Protein AF-A0A5C9BQE4-F1 (afdb_monomer)

Secondary structure (DSSP, 8-state):
---GGG--HHHHHHHHHHHHHHHHHHHHHS---S--EEEEEETTEEEEEEETTS-EEEEEEETTEEEEEEEETTEEEEEE---TT-HHHHT--B-STT-SSHHHHHHHHHTTT-S-S-SS--TTHHHHHHHHHHHHHHHHHHHHHHHHHHHHHHHHTT-TTSHHHHHHHHHHHHHHHHHHHHTTS-TTT--HHHHHHHHHHHHHHHHHHHIIIII--STHHHHTHHHHHHHHHHHHHHHHHHHHHHHHSPPGGGSTT-

Mean predicted aligned error: 14.58 Å

Radius of gyration: 23.42 Å; Cα contacts (8 Å, |Δi|>4): 319; chains: 1; bounding box: 57×34×76 Å

Structure (mmCIF, N/CA/C/O backbone):
data_AF-A0A5C9BQE4-F1
#
_entry.id   AF-A0A5C9BQE4-F1
#
loop_
_atom_site.group_PDB
_atom_site.id
_atom_site.type_symbol
_atom_site.label_atom_id
_atom_site.label_alt_id
_atom_site.label_comp_id
_atom_site.label_asym_id
_atom_site.label_entity_id
_atom_site.label_seq_id
_atom_site.pdbx_PDB_ins_code
_atom_site.Cartn_x
_atom_site.Cartn_y
_atom_site.Cartn_z
_atom_site.occupancy
_atom_site.B_iso_or_equiv
_atom_site.auth_seq_id
_atom_site.auth_comp_id
_atom_site.auth_asym_id
_atom_site.auth_atom_id
_atom_site.pdbx_PDB_model_num
ATOM 1 N N . MET A 1 1 ? -2.916 -19.581 22.501 1.00 54.53 1 MET A N 1
ATOM 2 C CA . MET A 1 1 ? -3.509 -18.245 22.253 1.00 54.53 1 MET A CA 1
ATOM 3 C C . MET A 1 1 ? -4.252 -18.282 20.930 1.00 54.53 1 MET A C 1
ATOM 5 O O . MET A 1 1 ? -3.613 -18.415 19.893 1.00 54.53 1 MET A O 1
ATOM 9 N N . SER A 1 2 ? -5.583 -18.258 20.955 1.00 72.56 2 SER A N 1
ATOM 10 C CA . SER A 1 2 ? -6.401 -18.279 19.741 1.00 72.56 2 SER A CA 1
ATOM 11 C C . SER A 1 2 ? -6.475 -16.868 19.146 1.00 72.56 2 SER A C 1
ATOM 13 O O . SER A 1 2 ? -6.934 -15.936 19.793 1.00 72.56 2 SER A O 1
ATOM 15 N N . TRP A 1 3 ? -5.990 -16.700 17.913 1.00 74.25 3 TRP A N 1
ATOM 16 C CA . TRP A 1 3 ? -6.072 -15.435 17.162 1.00 74.25 3 TRP A CA 1
ATOM 17 C C . TRP A 1 3 ? -7.394 -15.298 16.389 1.00 74.25 3 TRP A C 1
ATOM 19 O O . TRP A 1 3 ? -7.806 -14.201 16.034 1.00 74.25 3 TRP A O 1
ATOM 29 N N . LEU A 1 4 ? -8.084 -16.421 16.181 1.00 74.06 4 LEU A N 1
ATOM 30 C CA . LEU A 1 4 ? -9.380 -16.531 15.506 1.00 74.06 4 LEU A CA 1
ATOM 31 C C . LEU A 1 4 ? -10.506 -15.646 16.087 1.00 74.06 4 LEU A C 1
ATOM 33 O O . LEU A 1 4 ? -11.252 -15.092 15.285 1.00 74.06 4 LEU A O 1
ATOM 37 N N . PRO A 1 5 ? -10.635 -15.434 17.415 1.00 80.06 5 PRO A N 1
ATOM 38 C CA . PRO A 1 5 ? -11.693 -14.588 17.979 1.00 80.06 5 PRO A CA 1
ATOM 39 C C . PRO A 1 5 ? -11.545 -13.099 17.635 1.00 80.06 5 PRO A C 1
ATOM 41 O O . PRO A 1 5 ? -12.499 -12.339 17.770 1.00 80.06 5 PRO A O 1
ATOM 44 N N . LEU A 1 6 ? -10.348 -12.665 17.221 1.00 80.38 6 LEU A N 1
ATOM 45 C CA . LEU A 1 6 ? -10.066 -11.268 16.877 1.00 80.38 6 LEU A CA 1
ATOM 46 C C . LEU A 1 6 ? -10.531 -10.903 15.459 1.00 80.38 6 LEU A C 1
ATOM 48 O O . LEU A 1 6 ? -10.610 -9.718 15.136 1.00 80.38 6 LEU A O 1
ATOM 52 N N . ILE A 1 7 ? -10.823 -11.903 14.622 1.00 86.25 7 ILE A N 1
ATOM 53 C CA . ILE A 1 7 ? -11.215 -11.724 13.222 1.00 86.25 7 ILE A CA 1
ATOM 54 C C . ILE A 1 7 ? -12.741 -11.642 13.142 1.00 86.25 7 ILE A C 1
ATOM 56 O O . ILE A 1 7 ? -13.447 -12.566 13.548 1.00 86.25 7 ILE A O 1
ATOM 60 N N . ARG A 1 8 ? -13.263 -10.541 12.594 1.00 89.31 8 ARG A N 1
ATOM 61 C CA . ARG A 1 8 ? -14.705 -10.348 12.386 1.00 89.31 8 ARG A CA 1
ATOM 62 C C . ARG A 1 8 ? -15.168 -10.938 11.043 1.00 89.31 8 ARG A C 1
ATOM 64 O O . ARG A 1 8 ? -14.351 -11.120 10.141 1.00 89.31 8 ARG A O 1
ATOM 71 N N . PRO A 1 9 ? -16.476 -11.189 10.845 1.00 89.31 9 PRO A N 1
ATOM 72 C CA . PRO A 1 9 ? -16.990 -11.735 9.583 1.00 89.31 9 PRO A CA 1
ATOM 73 C C . PRO A 1 9 ? -16.628 -10.901 8.341 1.00 89.31 9 PRO A C 1
ATOM 75 O O . PRO A 1 9 ? -16.314 -11.453 7.290 1.00 89.31 9 PRO A O 1
ATOM 78 N N . GLY A 1 10 ? -16.613 -9.571 8.458 1.00 88.19 10 GLY A N 1
ATOM 79 C CA . GLY A 1 10 ? -16.190 -8.676 7.378 1.00 88.19 10 GLY A CA 1
ATOM 80 C C . GLY A 1 10 ? -14.683 -8.708 7.115 1.00 88.19 10 GLY A C 1
ATOM 81 O O . GLY A 1 10 ? -14.274 -8.492 5.979 1.00 88.19 10 GLY A O 1
ATOM 82 N N . ASP A 1 11 ? -13.858 -9.057 8.109 1.00 90.88 11 ASP A N 1
ATOM 83 C CA . ASP A 1 11 ? -12.420 -9.268 7.901 1.00 90.88 11 ASP A CA 1
ATOM 84 C C . ASP A 1 11 ? -12.167 -10.488 7.013 1.00 90.88 11 ASP A C 1
ATOM 86 O O . ASP A 1 11 ? -11.328 -10.423 6.117 1.00 90.88 11 ASP A O 1
ATOM 90 N N . TRP A 1 12 ? -12.934 -11.568 7.196 1.00 91.69 12 TRP A N 1
ATOM 91 C CA . TRP A 1 12 ? -12.894 -12.725 6.297 1.00 91.69 12 TRP A CA 1
ATOM 92 C C . TRP A 1 12 ? -13.277 -12.359 4.868 1.00 91.69 12 TRP A C 1
ATOM 94 O O . TRP A 1 12 ? -12.581 -12.750 3.933 1.00 91.69 12 TRP A O 1
ATOM 10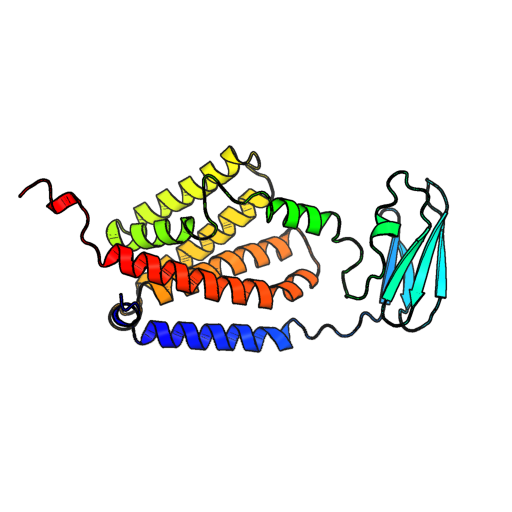4 N N . LEU A 1 13 ? -14.338 -11.566 4.700 1.00 93.06 13 LEU A N 1
ATOM 105 C CA . LEU A 1 13 ? -14.756 -11.091 3.385 1.00 93.06 13 LEU A CA 1
ATOM 106 C C . LEU A 1 13 ? -13.645 -10.279 2.703 1.00 93.06 13 LEU A C 1
ATOM 108 O O . LEU A 1 13 ? -13.313 -10.557 1.554 1.00 93.06 13 LEU A O 1
ATOM 112 N N . ILE A 1 14 ? -13.035 -9.318 3.406 1.00 93.75 14 ILE A N 1
ATOM 113 C CA . ILE A 1 14 ? -11.945 -8.503 2.853 1.00 93.75 14 ILE A CA 1
ATOM 114 C C . ILE A 1 14 ? -10.718 -9.359 2.532 1.00 93.75 14 ILE A C 1
ATOM 116 O O . ILE A 1 14 ? -10.171 -9.222 1.444 1.00 93.75 14 ILE A O 1
ATOM 120 N N . MET A 1 15 ? -10.313 -10.280 3.411 1.00 93.12 15 MET A N 1
ATOM 121 C CA . MET A 1 15 ? -9.186 -11.180 3.140 1.00 93.12 15 MET A CA 1
ATOM 122 C C . MET A 1 15 ? -9.417 -12.027 1.884 1.00 93.12 15 MET A C 1
ATOM 124 O O . MET A 1 15 ? -8.528 -12.112 1.039 1.00 93.12 15 MET A O 1
ATOM 128 N N . LEU A 1 16 ? -10.605 -12.621 1.737 1.00 94.06 16 LEU A N 1
ATOM 129 C CA . LEU A 1 16 ? -10.946 -13.456 0.584 1.00 94.06 16 LEU A CA 1
ATOM 130 C C . LEU A 1 16 ? -11.047 -12.637 -0.707 1.00 94.06 16 LEU A C 1
ATOM 132 O O . LEU A 1 16 ? -10.479 -13.038 -1.721 1.00 94.06 16 LEU A O 1
ATOM 136 N N . LEU A 1 17 ? -11.707 -11.476 -0.672 1.00 94.44 17 LEU A N 1
ATOM 137 C CA . LEU A 1 17 ? -11.799 -10.580 -1.829 1.00 94.44 17 LEU A CA 1
ATOM 138 C C . LEU A 1 17 ? -10.422 -10.059 -2.245 1.00 94.44 17 LEU A C 1
ATOM 140 O O . LEU A 1 17 ? -10.107 -10.045 -3.432 1.00 94.44 17 LEU A O 1
ATOM 144 N N . SER A 1 18 ? -9.576 -9.676 -1.287 1.00 92.69 18 SER A N 1
ATOM 145 C CA . SER A 1 18 ? -8.203 -9.258 -1.565 1.00 92.69 18 SER A CA 1
ATOM 146 C C . SER A 1 18 ? -7.356 -10.406 -2.111 1.00 92.69 18 SER A C 1
ATOM 148 O O . SER A 1 18 ? -6.605 -10.189 -3.055 1.00 92.69 18 SER A O 1
ATOM 150 N N . ALA A 1 19 ? -7.491 -11.627 -1.585 1.00 93.44 19 ALA A N 1
ATOM 151 C CA . ALA A 1 19 ? -6.797 -12.801 -2.118 1.00 93.44 19 ALA A CA 1
ATOM 152 C C . ALA A 1 19 ? -7.236 -13.118 -3.556 1.00 93.44 19 ALA A C 1
ATOM 154 O O . ALA A 1 19 ? -6.391 -13.353 -4.421 1.00 93.44 19 ALA A O 1
ATOM 155 N N . ALA A 1 20 ? -8.540 -13.051 -3.836 1.00 92.88 20 ALA A N 1
ATOM 156 C CA . ALA A 1 20 ? -9.079 -13.214 -5.181 1.00 92.88 20 ALA A CA 1
ATOM 157 C C . ALA A 1 20 ? -8.585 -12.110 -6.128 1.00 92.88 20 ALA A C 1
ATOM 159 O O . ALA A 1 20 ? -8.177 -12.410 -7.246 1.00 92.88 20 ALA A O 1
ATOM 160 N N . ALA A 1 21 ? -8.543 -10.852 -5.676 1.00 91.12 21 ALA A N 1
ATOM 161 C CA . ALA A 1 21 ? -8.014 -9.734 -6.455 1.00 91.12 21 ALA A CA 1
ATOM 162 C C . ALA A 1 21 ? -6.513 -9.893 -6.756 1.00 91.12 21 ALA A C 1
ATOM 164 O O . ALA A 1 21 ? -6.089 -9.656 -7.886 1.00 91.12 21 ALA A O 1
ATOM 165 N N . VAL A 1 22 ? -5.713 -10.350 -5.784 1.00 89.94 22 VAL A N 1
ATOM 166 C CA . VAL A 1 22 ? -4.297 -10.701 -5.995 1.00 89.94 22 VAL A CA 1
ATOM 167 C C . VAL A 1 22 ? -4.184 -11.812 -7.040 1.00 89.94 22 VAL A C 1
ATOM 169 O O . VAL A 1 22 ? -3.423 -11.666 -7.995 1.00 89.94 22 VAL A O 1
ATOM 172 N N . GLY A 1 23 ? -4.979 -12.878 -6.919 1.00 87.81 23 GLY A N 1
ATOM 173 C CA . GLY A 1 23 ? -5.017 -13.969 -7.894 1.00 87.81 23 GLY A CA 1
ATOM 174 C C . GLY A 1 23 ? -5.404 -13.501 -9.300 1.00 87.81 23 GLY A C 1
ATOM 175 O O . GLY A 1 23 ? -4.729 -13.845 -10.264 1.00 87.81 23 GLY A O 1
ATOM 176 N N . ALA A 1 24 ? -6.428 -12.654 -9.420 1.00 87.62 24 ALA A N 1
ATOM 177 C CA . ALA A 1 24 ? -6.880 -12.078 -10.687 1.00 87.62 24 ALA A CA 1
ATOM 178 C C . ALA A 1 24 ? -5.865 -11.097 -11.297 1.00 87.62 24 ALA A C 1
ATOM 180 O O . ALA A 1 24 ? -5.804 -10.948 -12.515 1.00 87.62 24 ALA A O 1
ATOM 181 N N . SER A 1 25 ? -5.028 -10.458 -10.474 1.00 84.50 25 SER A N 1
ATOM 182 C CA . SER A 1 25 ? -3.971 -9.562 -10.953 1.00 84.50 25 SER A CA 1
ATOM 183 C C . SER A 1 25 ? -2.849 -10.308 -11.689 1.00 84.50 25 SER A C 1
ATOM 185 O O . SER A 1 25 ? -2.222 -9.739 -12.580 1.00 84.50 25 SER A O 1
ATOM 187 N N . ILE A 1 26 ? -2.624 -11.590 -11.374 1.00 81.94 26 ILE A N 1
ATOM 188 C CA . ILE A 1 26 ? -1.579 -12.416 -11.995 1.00 81.94 26 ILE A CA 1
ATOM 189 C C . ILE A 1 26 ? -1.775 -12.537 -13.510 1.00 81.94 26 ILE A C 1
ATOM 191 O O . ILE A 1 26 ? -0.873 -12.127 -14.236 1.00 81.94 26 ILE A O 1
ATOM 195 N N . PRO A 1 27 ? -2.908 -13.040 -14.036 1.00 80.38 27 PRO A N 1
ATOM 196 C CA . PRO A 1 27 ? -3.087 -13.112 -15.477 1.00 80.38 27 PRO A CA 1
ATOM 197 C C . PRO A 1 27 ? -3.116 -11.719 -16.104 1.00 80.38 27 PRO A C 1
ATOM 199 O O . PRO A 1 27 ? -2.580 -11.559 -17.185 1.00 80.38 27 PRO A O 1
ATOM 202 N N . VAL A 1 28 ? -3.680 -10.701 -15.453 1.00 78.94 28 VAL A N 1
ATOM 203 C CA . VAL A 1 28 ? -3.792 -9.355 -16.046 1.00 78.94 28 VAL A CA 1
ATOM 204 C C . VAL A 1 28 ? -2.425 -8.697 -16.249 1.00 78.94 28 VAL A C 1
ATOM 206 O O . VAL A 1 28 ? -2.169 -8.127 -17.305 1.00 78.94 28 VAL A O 1
ATOM 209 N N . PHE A 1 29 ? -1.537 -8.778 -15.257 1.00 72.88 29 PHE A N 1
ATOM 210 C CA . PHE A 1 29 ? -0.261 -8.058 -15.282 1.00 72.88 29 PHE A CA 1
ATOM 211 C C . PHE A 1 29 ? 0.939 -8.924 -15.657 1.00 72.88 29 PHE A C 1
ATOM 213 O O . PHE A 1 29 ? 1.957 -8.397 -16.100 1.00 72.88 29 PHE A O 1
ATOM 220 N N . TRP A 1 30 ? 0.832 -10.246 -15.514 1.00 72.94 30 TRP A N 1
ATOM 221 C CA . TRP A 1 30 ? 1.899 -11.190 -15.849 1.00 72.94 30 TRP A CA 1
ATOM 222 C C . TRP A 1 30 ? 1.708 -11.859 -17.219 1.00 72.94 30 TRP A C 1
ATOM 224 O O . TRP A 1 30 ? 2.379 -12.836 -17.533 1.00 72.94 30 TRP A O 1
ATOM 234 N N . GLN A 1 31 ? 0.842 -11.297 -18.069 1.00 61.75 31 GLN A N 1
ATOM 235 C CA . GLN A 1 31 ? 0.624 -11.710 -19.464 1.00 61.75 31 GLN A CA 1
ATOM 236 C C . GLN A 1 31 ? 1.744 -11.284 -20.437 1.00 61.75 31 GLN A C 1
ATOM 238 O O . GLN A 1 31 ? 1.596 -11.407 -21.652 1.00 61.75 31 GLN A O 1
ATOM 243 N N . GLY A 1 32 ? 2.884 -10.804 -19.931 1.00 53.53 32 GLY A N 1
ATOM 244 C CA . GLY A 1 32 ? 4.062 -10.539 -20.752 1.00 53.53 32 GLY A CA 1
ATOM 245 C C . GLY A 1 32 ? 4.614 -11.845 -21.320 1.00 53.53 32 GLY A C 1
ATOM 246 O O . GLY A 1 32 ? 5.242 -12.613 -20.593 1.00 53.53 32 GLY A O 1
ATOM 247 N N . GLY A 1 33 ? 4.369 -12.095 -22.608 1.00 53.94 33 GLY A N 1
ATOM 248 C CA . GLY A 1 33 ? 4.990 -13.187 -23.353 1.00 53.94 33 GLY A CA 1
ATOM 249 C C . GLY A 1 33 ? 6.522 -13.155 -23.278 1.00 53.94 33 GLY A C 1
ATOM 250 O O . GLY A 1 33 ? 7.130 -12.196 -22.791 1.00 53.94 33 GLY A O 1
ATOM 251 N N . LEU A 1 34 ? 7.157 -14.229 -23.757 1.00 53.38 34 LEU A N 1
ATOM 252 C CA . LEU A 1 34 ? 8.613 -14.287 -23.920 1.00 53.38 34 LEU A CA 1
ATOM 253 C C . LEU A 1 34 ? 9.094 -13.031 -24.665 1.00 53.38 34 LEU A C 1
ATOM 255 O O . LEU A 1 34 ? 8.430 -12.561 -25.584 1.00 53.38 34 LEU A O 1
ATOM 259 N N . ALA A 1 35 ? 10.219 -12.453 -24.238 1.00 56.25 35 ALA A N 1
ATOM 260 C CA . ALA A 1 35 ? 10.747 -11.249 -24.867 1.00 56.25 35 ALA A CA 1
ATOM 261 C C . ALA A 1 35 ? 10.999 -11.515 -26.363 1.00 56.25 35 ALA A C 1
ATOM 263 O O . ALA A 1 35 ? 11.867 -12.314 -26.705 1.00 56.25 35 ALA A O 1
ATOM 264 N N . ASP A 1 36 ? 10.243 -10.847 -27.237 1.00 58.62 36 ASP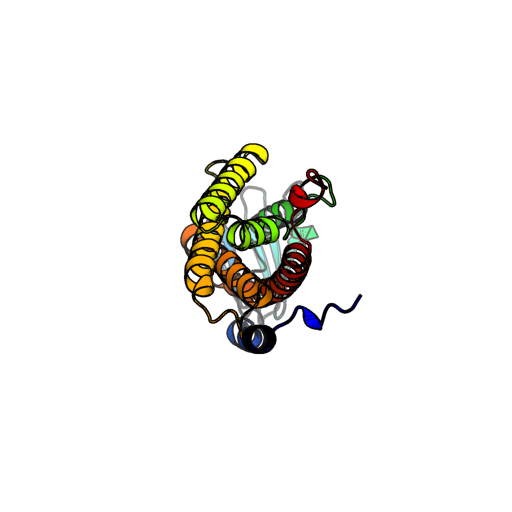 A N 1
ATOM 265 C CA . ASP A 1 36 ? 10.356 -11.014 -28.692 1.00 58.62 36 ASP A CA 1
ATOM 266 C C . ASP A 1 36 ? 11.396 -10.075 -29.314 1.00 58.62 36 ASP A C 1
ATOM 268 O O . ASP A 1 36 ? 11.907 -10.339 -30.400 1.00 58.62 36 ASP A O 1
ATOM 272 N N . ARG A 1 37 ? 11.724 -8.963 -28.643 1.00 60.75 37 ARG A N 1
ATOM 273 C CA . ARG A 1 37 ? 12.667 -7.955 -29.142 1.00 60.75 37 ARG A CA 1
ATOM 274 C C . ARG A 1 37 ? 13.543 -7.397 -28.026 1.00 60.75 37 ARG A C 1
ATOM 276 O O . ARG A 1 37 ? 13.078 -7.174 -26.909 1.00 60.75 37 ARG A O 1
ATOM 283 N N . ALA A 1 38 ? 14.804 -7.134 -28.344 1.00 64.88 38 ALA A N 1
ATOM 284 C CA . ALA A 1 38 ? 15.758 -6.425 -27.505 1.00 64.88 38 ALA A CA 1
ATOM 285 C C . ALA A 1 38 ? 16.168 -5.120 -28.188 1.00 64.88 38 ALA A C 1
ATOM 287 O O . ALA A 1 38 ? 16.443 -5.095 -29.382 1.00 64.88 38 ALA A O 1
ATOM 288 N N . ILE A 1 39 ? 16.232 -4.028 -27.430 1.00 68.56 39 ILE A N 1
ATOM 289 C CA . ILE A 1 39 ? 16.675 -2.729 -27.943 1.00 68.56 39 ILE A CA 1
ATOM 290 C C . ILE A 1 39 ? 18.040 -2.428 -27.337 1.00 68.56 39 ILE A C 1
ATOM 292 O O . ILE A 1 39 ? 18.170 -2.292 -26.120 1.00 68.56 39 ILE A O 1
ATOM 296 N N . ILE A 1 40 ? 19.051 -2.297 -28.186 1.00 65.25 40 ILE A N 1
ATOM 297 C CA . ILE A 1 40 ? 20.388 -1.850 -27.806 1.00 65.25 40 ILE A CA 1
ATOM 298 C C . ILE A 1 40 ? 20.388 -0.323 -27.897 1.00 65.25 40 ILE A C 1
ATOM 300 O O . ILE A 1 40 ? 20.172 0.241 -28.971 1.00 65.25 40 ILE A O 1
ATOM 304 N N . ARG A 1 41 ? 20.603 0.358 -26.766 1.00 64.00 41 ARG A N 1
ATOM 305 C CA . ARG A 1 41 ? 20.696 1.823 -26.695 1.00 64.00 41 ARG A CA 1
ATOM 306 C C . ARG A 1 41 ? 22.107 2.256 -26.322 1.00 64.00 41 ARG A C 1
ATOM 308 O O . ARG A 1 41 ? 22.698 1.694 -25.406 1.00 64.00 41 ARG A O 1
ATOM 315 N N . GLN A 1 42 ? 22.594 3.297 -26.982 1.00 57.19 42 GLN A N 1
ATOM 316 C CA . GLN A 1 42 ? 23.873 3.941 -26.710 1.00 57.19 42 GLN A CA 1
ATOM 317 C C . GLN A 1 42 ? 23.631 5.443 -26.563 1.00 57.19 42 GLN A C 1
ATOM 319 O O . GLN A 1 42 ? 22.997 6.049 -27.423 1.00 57.19 42 GLN A O 1
ATOM 324 N N . GLU A 1 43 ? 24.063 6.030 -25.442 1.00 55.12 43 GLU A N 1
ATOM 325 C CA . GLU A 1 43 ? 23.895 7.469 -25.153 1.00 55.12 43 GLU A CA 1
ATOM 326 C C . GLU A 1 43 ? 22.443 7.969 -25.322 1.00 55.12 43 GLU A C 1
ATOM 328 O O . GLU A 1 43 ? 22.176 9.068 -25.801 1.00 55.12 43 GLU A O 1
ATOM 333 N N . GLY A 1 44 ? 21.468 7.125 -24.968 1.00 54.94 44 GLY A N 1
ATOM 334 C CA . GLY A 1 44 ? 20.041 7.438 -25.100 1.00 54.94 44 GLY A CA 1
ATOM 335 C C . GLY A 1 44 ? 19.466 7.292 -26.515 1.00 54.94 44 GLY A C 1
ATOM 336 O O . GLY A 1 44 ? 18.244 7.330 -26.662 1.00 54.94 44 GLY A O 1
ATOM 337 N N . LYS A 1 45 ? 20.293 7.046 -27.540 1.00 53.41 45 LYS A N 1
ATOM 338 C CA . LYS A 1 45 ? 19.855 6.735 -28.910 1.00 53.41 45 LYS A CA 1
ATOM 339 C C . LYS A 1 45 ? 19.730 5.226 -29.112 1.00 53.41 45 LYS A C 1
ATOM 341 O O . LYS A 1 45 ? 20.509 4.443 -28.574 1.00 53.41 45 LYS A O 1
ATOM 346 N N . VAL A 1 46 ? 18.726 4.805 -29.878 1.00 64.88 46 VAL A N 1
ATOM 347 C CA . VAL A 1 46 ? 18.553 3.397 -30.260 1.00 64.88 46 VAL A CA 1
ATOM 348 C C . VAL A 1 46 ? 19.604 3.058 -31.314 1.00 64.88 46 VAL A C 1
ATOM 350 O O . VAL A 1 46 ? 19.554 3.588 -32.418 1.00 64.88 46 VAL A O 1
ATOM 353 N N . PHE A 1 47 ? 20.565 2.212 -30.948 1.00 64.94 47 PHE A N 1
ATOM 354 C CA . PHE A 1 47 ? 21.636 1.752 -31.833 1.00 64.94 47 PHE A CA 1
ATOM 355 C C . PHE A 1 47 ? 21.151 0.603 -32.723 1.00 64.94 47 PHE A C 1
ATOM 357 O O . PHE A 1 47 ? 21.392 0.602 -33.925 1.00 64.94 47 PHE A O 1
ATOM 364 N N . ALA A 1 48 ? 20.427 -0.360 -32.143 1.00 64.06 48 ALA A N 1
ATOM 365 C CA . ALA A 1 48 ? 19.834 -1.464 -32.889 1.00 64.06 48 ALA A CA 1
ATOM 366 C C . ALA A 1 48 ? 18.593 -2.018 -32.181 1.00 64.06 48 ALA A C 1
ATOM 368 O O . ALA A 1 48 ? 18.578 -2.182 -30.960 1.00 64.06 48 ALA A O 1
ATOM 369 N N . GLU A 1 49 ? 17.569 -2.354 -32.961 1.00 69.06 49 GLU A N 1
ATOM 370 C CA . GLU A 1 49 ? 16.459 -3.197 -32.525 1.00 69.06 49 GLU A CA 1
ATOM 371 C C . GLU A 1 49 ? 16.730 -4.622 -33.014 1.00 69.06 49 GLU A C 1
ATOM 373 O O . GLU A 1 49 ? 16.933 -4.864 -34.204 1.00 69.06 49 GLU A O 1
ATOM 378 N N . VAL A 1 50 ? 16.804 -5.560 -32.078 1.00 69.88 50 VAL A N 1
ATOM 379 C CA . VAL A 1 50 ? 17.189 -6.945 -32.320 1.00 69.88 50 VAL A CA 1
ATOM 380 C C . VAL A 1 50 ? 15.991 -7.844 -32.071 1.00 69.88 50 VAL A C 1
ATOM 382 O O . VAL A 1 50 ? 15.455 -7.882 -30.966 1.00 69.88 50 VAL A O 1
ATOM 385 N N . ASP A 1 51 ? 15.593 -8.596 -33.091 1.00 71.00 51 ASP A N 1
ATOM 386 C CA . ASP A 1 51 ? 14.608 -9.663 -32.939 1.00 71.00 51 ASP A CA 1
ATOM 387 C C . ASP A 1 51 ? 15.238 -10.825 -32.151 1.00 71.00 51 ASP A C 1
ATOM 389 O O . ASP A 1 51 ? 16.263 -11.386 -32.553 1.00 71.00 51 ASP A O 1
ATOM 393 N N . LEU A 1 52 ? 14.639 -11.167 -31.008 1.00 66.25 52 LEU A N 1
ATOM 394 C CA . LEU A 1 52 ? 15.117 -12.223 -30.115 1.00 66.25 52 LEU A CA 1
ATOM 395 C C . LEU A 1 52 ? 14.750 -13.626 -30.619 1.00 66.25 52 LEU A C 1
ATOM 397 O O . LEU A 1 52 ? 15.022 -14.591 -29.915 1.00 66.25 52 LEU A O 1
ATOM 401 N N . LYS A 1 53 ? 14.146 -13.780 -31.805 1.00 66.00 53 LYS A N 1
ATOM 402 C CA . LYS A 1 53 ? 13.782 -15.088 -32.384 1.00 66.00 53 LYS A CA 1
ATOM 403 C C . LYS A 1 53 ? 14.942 -15.797 -33.081 1.00 66.00 53 LYS A C 1
ATOM 405 O O . LYS A 1 53 ? 14.911 -17.019 -33.218 1.00 66.00 53 LYS A O 1
ATOM 410 N N . ALA A 1 54 ? 15.965 -15.060 -33.510 1.00 66.00 54 ALA A N 1
ATOM 411 C CA . ALA A 1 54 ? 17.110 -15.609 -34.230 1.00 66.00 54 ALA A CA 1
ATOM 412 C C . ALA A 1 54 ? 18.381 -15.573 -33.374 1.00 66.00 54 ALA A C 1
ATOM 414 O O . ALA A 1 54 ? 18.673 -14.585 -32.702 1.00 66.00 54 ALA A O 1
ATOM 415 N N . ARG A 1 55 ? 19.185 -16.641 -33.435 1.00 75.25 55 ARG A N 1
ATOM 416 C CA . ARG A 1 55 ? 20.522 -16.639 -32.831 1.00 75.25 55 ARG A CA 1
ATOM 417 C C . ARG A 1 55 ? 21.437 -15.730 -33.655 1.00 75.25 55 ARG A C 1
ATOM 419 O O . ARG A 1 55 ? 21.722 -16.042 -34.809 1.00 75.25 55 ARG A O 1
ATOM 426 N N . LYS A 1 56 ? 21.919 -14.635 -33.068 1.00 80.62 56 LYS A N 1
ATOM 427 C CA . LYS A 1 56 ? 22.819 -13.683 -33.736 1.00 80.62 56 LYS A CA 1
ATOM 428 C C . LYS A 1 56 ? 23.737 -12.997 -32.728 1.00 80.62 56 LYS A C 1
ATOM 430 O O . LYS A 1 56 ? 23.368 -12.808 -31.573 1.00 80.62 56 LYS A O 1
ATOM 435 N N . GLN A 1 57 ? 24.942 -12.642 -33.159 1.00 79.88 57 GLN A N 1
ATOM 436 C CA . GLN A 1 57 ? 25.867 -11.827 -32.374 1.00 79.88 57 GLN A CA 1
ATOM 437 C C . GLN A 1 57 ? 25.930 -10.418 -32.963 1.00 79.88 57 GLN A C 1
ATOM 439 O O . GLN A 1 57 ? 25.864 -10.252 -34.182 1.00 79.88 57 GLN A O 1
ATOM 444 N N . PHE A 1 58 ? 26.021 -9.422 -32.091 1.00 77.19 58 PHE A N 1
ATOM 445 C CA . PHE A 1 58 ? 26.102 -8.012 -32.445 1.00 77.19 58 PHE A CA 1
ATOM 446 C C . PHE A 1 58 ? 27.331 -7.399 -31.794 1.00 77.19 58 PHE A C 1
ATOM 448 O O . PHE A 1 58 ? 27.544 -7.554 -30.592 1.00 77.19 58 PHE A O 1
ATOM 455 N N . GLU A 1 59 ? 28.108 -6.685 -32.595 1.00 78.50 59 GLU A N 1
ATOM 456 C CA . GLU A 1 59 ? 29.216 -5.865 -32.130 1.00 78.50 59 GLU A CA 1
ATOM 457 C C . GLU A 1 59 ? 28.742 -4.420 -32.031 1.00 78.50 59 GLU A C 1
ATOM 459 O O . GLU A 1 59 ? 28.248 -3.844 -33.001 1.00 78.50 59 GLU A O 1
ATOM 464 N N . VAL A 1 60 ? 28.848 -3.850 -30.835 1.00 74.56 60 VAL A N 1
ATOM 465 C CA . VAL A 1 60 ? 28.458 -2.469 -30.556 1.00 74.56 60 VAL A CA 1
ATOM 466 C C . VAL A 1 60 ? 29.724 -1.697 -30.228 1.00 74.56 60 VAL A C 1
ATOM 468 O O . VAL A 1 60 ? 30.367 -1.947 -29.208 1.00 74.56 60 VAL A O 1
ATOM 471 N N . THR A 1 61 ? 30.112 -0.776 -31.105 1.00 72.94 61 THR A N 1
ATOM 472 C CA . THR A 1 61 ? 31.306 0.049 -30.905 1.00 72.94 61 THR A CA 1
ATOM 473 C C . THR A 1 61 ? 30.997 1.192 -29.941 1.00 72.94 61 THR A C 1
ATOM 475 O O . THR A 1 61 ? 30.150 2.042 -30.217 1.00 72.94 61 THR A O 1
ATOM 478 N N . GLY A 1 62 ? 31.684 1.216 -28.800 1.00 68.38 62 GLY A N 1
ATOM 479 C CA . GLY A 1 62 ? 31.567 2.247 -27.774 1.00 68.38 62 GLY A CA 1
ATOM 480 C C . GLY A 1 62 ? 32.834 3.085 -27.591 1.00 68.38 62 GLY A C 1
ATOM 481 O O . GLY A 1 62 ? 33.899 2.722 -28.089 1.00 68.38 62 GLY A O 1
ATOM 482 N N . PRO A 1 63 ? 32.750 4.188 -26.824 1.00 60.53 63 PRO A N 1
ATOM 483 C CA . PRO A 1 63 ? 33.887 5.075 -26.551 1.00 60.53 63 PRO A CA 1
ATOM 484 C C . PRO A 1 63 ? 35.034 4.391 -25.787 1.00 60.53 63 PRO A C 1
ATOM 486 O O . PRO A 1 63 ? 36.159 4.876 -25.805 1.00 60.53 63 PRO A O 1
ATOM 489 N N . LEU A 1 64 ? 34.760 3.261 -25.126 1.00 62.19 64 LEU A N 1
ATOM 490 C CA . LEU A 1 64 ? 35.750 2.445 -24.413 1.00 62.19 64 LEU A CA 1
ATOM 491 C C . LEU A 1 64 ? 36.258 1.245 -25.236 1.00 62.19 64 LEU A C 1
ATOM 493 O O . LEU A 1 64 ? 37.147 0.538 -24.775 1.00 62.19 64 LEU A O 1
ATOM 497 N N . GLY A 1 65 ? 35.699 0.992 -26.425 1.00 74.88 65 GLY A N 1
ATOM 498 C CA . GLY A 1 65 ? 35.981 -0.182 -27.258 1.00 74.88 65 GLY A CA 1
ATOM 499 C C . GLY A 1 65 ? 34.710 -0.923 -27.690 1.00 74.88 65 GLY A C 1
ATOM 500 O O . GLY A 1 65 ? 33.596 -0.438 -27.494 1.00 74.88 65 GLY A O 1
ATOM 501 N N . THR A 1 66 ? 34.869 -2.105 -28.287 1.00 75.25 66 THR A N 1
ATOM 502 C CA . THR A 1 66 ? 33.753 -2.892 -28.840 1.00 75.25 66 THR A CA 1
ATOM 503 C C . THR A 1 66 ? 33.178 -3.868 -27.812 1.00 75.25 66 THR A C 1
ATOM 505 O O . THR A 1 66 ? 33.909 -4.675 -27.239 1.00 75.25 66 THR A O 1
ATOM 508 N N . THR A 1 67 ? 31.859 -3.827 -27.621 1.00 77.00 67 THR A N 1
ATOM 509 C CA . THR A 1 67 ? 31.096 -4.763 -26.783 1.00 77.00 67 THR A CA 1
ATOM 510 C C . THR A 1 67 ? 30.405 -5.805 -27.665 1.00 77.00 67 THR A C 1
ATOM 512 O O . THR A 1 67 ? 29.694 -5.452 -28.606 1.00 77.00 67 THR A O 1
ATOM 515 N N . LEU A 1 68 ? 30.577 -7.091 -27.352 1.00 79.25 68 LEU A N 1
ATOM 516 C CA . LEU A 1 68 ? 29.936 -8.209 -28.055 1.00 79.25 68 LEU A CA 1
ATOM 517 C C . LEU A 1 68 ? 28.695 -8.677 -27.300 1.00 79.25 68 LEU A C 1
ATOM 519 O O . LEU A 1 68 ? 28.772 -9.112 -26.150 1.00 79.25 68 LEU A O 1
ATOM 523 N N . ILE A 1 69 ? 27.549 -8.653 -27.971 1.00 79.75 69 ILE A N 1
ATOM 524 C CA . ILE A 1 69 ? 26.261 -9.091 -27.435 1.00 79.75 69 ILE A CA 1
ATOM 525 C C . ILE A 1 69 ? 25.811 -10.328 -28.208 1.00 79.75 69 ILE A C 1
ATOM 527 O O . ILE A 1 69 ? 25.644 -10.283 -29.425 1.00 79.75 69 ILE A O 1
ATOM 531 N N . ALA A 1 70 ? 25.590 -11.439 -27.508 1.00 81.50 70 ALA A N 1
ATOM 532 C CA . ALA A 1 70 ? 25.010 -12.645 -28.084 1.00 81.50 70 ALA A CA 1
ATOM 533 C C . ALA A 1 70 ? 23.515 -12.708 -27.782 1.00 81.50 70 ALA A C 1
ATOM 535 O O . ALA A 1 70 ? 23.095 -12.634 -26.625 1.00 81.50 70 ALA A O 1
ATOM 536 N N . VAL A 1 71 ? 22.730 -12.898 -28.833 1.00 80.50 71 VAL A N 1
ATOM 537 C CA . VAL A 1 71 ? 21.292 -13.118 -28.777 1.00 80.50 71 VAL A CA 1
ATOM 538 C C . VAL A 1 71 ? 20.988 -14.553 -29.176 1.00 80.50 71 VAL A C 1
ATOM 540 O O . VAL A 1 71 ? 21.527 -15.080 -30.149 1.00 80.50 71 VAL A O 1
ATOM 543 N N . GLU A 1 72 ? 20.122 -15.185 -28.398 1.00 79.50 72 GLU A N 1
ATOM 544 C CA . GLU A 1 72 ? 19.534 -16.495 -28.646 1.00 79.50 72 GLU A CA 1
ATOM 545 C C . GLU A 1 72 ? 18.009 -16.404 -28.493 1.00 79.50 72 GLU A C 1
ATOM 547 O O . GLU A 1 72 ? 17.530 -15.453 -27.875 1.00 79.50 72 GLU A O 1
ATOM 552 N N . PRO A 1 73 ? 17.244 -17.385 -29.009 1.00 71.81 73 PRO A N 1
ATOM 553 C CA . PRO A 1 73 ? 15.793 -17.436 -28.851 1.00 71.81 73 PRO A CA 1
ATOM 554 C C . PRO A 1 73 ? 15.328 -17.109 -27.421 1.00 71.81 73 PRO A C 1
ATOM 556 O O . PRO A 1 73 ? 15.559 -17.885 -26.492 1.00 71.81 73 PRO A O 1
ATOM 559 N N . GLY A 1 74 ? 14.712 -15.936 -27.245 1.00 68.38 74 GLY A N 1
ATOM 560 C CA . GLY A 1 74 ? 14.165 -15.458 -25.968 1.00 68.38 74 GLY A CA 1
ATOM 561 C C . GLY A 1 74 ? 15.183 -14.989 -24.918 1.00 68.38 74 GLY A C 1
ATOM 562 O O . GLY A 1 74 ? 14.797 -14.773 -23.766 1.00 68.38 74 GLY A O 1
ATOM 563 N N . ARG A 1 75 ? 16.473 -14.833 -25.260 1.00 73.25 75 ARG A N 1
ATOM 564 C CA . ARG A 1 75 ? 17.501 -14.366 -24.313 1.00 73.25 75 ARG A CA 1
ATOM 565 C C . ARG A 1 75 ? 18.659 -13.605 -24.959 1.00 73.25 75 ARG A C 1
ATOM 567 O O . ARG A 1 75 ? 19.090 -13.913 -26.063 1.00 73.25 75 ARG A O 1
ATOM 574 N N . ALA A 1 76 ? 19.235 -12.658 -24.226 1.00 77.06 76 ALA A N 1
ATOM 575 C CA . ALA A 1 76 ? 20.429 -11.920 -24.645 1.00 77.06 76 ALA A CA 1
ATOM 576 C C . ALA A 1 76 ? 21.486 -11.900 -23.535 1.00 77.06 76 ALA A C 1
ATOM 578 O O . ALA A 1 76 ? 21.141 -11.916 -22.356 1.00 77.06 76 ALA A O 1
ATOM 579 N N . ARG A 1 77 ? 22.772 -11.860 -23.885 1.00 80.88 77 ARG A N 1
ATOM 580 C CA . ARG A 1 77 ? 23.872 -11.658 -22.927 1.00 80.88 77 ARG A CA 1
ATOM 581 C C . ARG A 1 77 ? 25.005 -10.848 -23.536 1.00 80.88 77 ARG A C 1
ATOM 583 O O . ARG A 1 77 ? 25.212 -10.894 -24.747 1.00 80.88 77 ARG A O 1
ATOM 590 N N . VAL A 1 78 ? 25.797 -10.202 -22.689 1.00 81.19 78 VAL A N 1
ATOM 591 C CA . VAL A 1 78 ? 27.072 -9.602 -23.096 1.00 81.19 78 VAL A CA 1
ATOM 592 C C . VAL A 1 78 ? 28.171 -10.659 -22.974 1.00 81.19 78 VAL A C 1
ATOM 594 O O . VAL A 1 78 ? 28.369 -11.228 -21.904 1.00 81.19 78 VAL A O 1
ATOM 597 N N . VAL A 1 79 ? 28.836 -10.973 -24.086 1.00 82.81 79 VAL A N 1
ATOM 598 C CA . VAL A 1 79 ? 29.913 -11.975 -24.164 1.00 82.81 79 VAL A CA 1
ATOM 599 C C . VAL A 1 79 ? 31.245 -11.361 -23.756 1.00 82.81 79 VAL A C 1
ATOM 601 O O . VAL A 1 79 ? 31.985 -11.967 -22.986 1.00 82.81 79 VAL A O 1
ATOM 604 N N . SER A 1 80 ? 31.533 -10.157 -24.241 1.00 80.31 80 SER A N 1
ATOM 605 C CA . SER A 1 80 ? 32.710 -9.386 -23.852 1.00 80.31 80 SER A CA 1
ATOM 606 C C . SER A 1 80 ? 32.400 -7.894 -23.878 1.00 80.31 80 SER A C 1
ATOM 608 O O . SER A 1 80 ? 31.564 -7.429 -24.652 1.00 80.31 80 SER A O 1
ATOM 610 N N . ASP A 1 81 ? 33.058 -7.154 -22.993 1.00 77.44 81 ASP A N 1
ATOM 611 C CA . ASP A 1 81 ? 32.909 -5.711 -22.838 1.00 77.44 81 ASP A CA 1
ATOM 612 C C . ASP A 1 81 ? 34.264 -5.117 -22.414 1.00 77.44 81 ASP A C 1
ATOM 614 O O . ASP A 1 81 ? 34.981 -5.777 -21.664 1.00 77.44 81 ASP A O 1
ATOM 618 N N . PRO A 1 82 ? 34.660 -3.914 -22.856 1.00 74.38 82 PRO A N 1
ATOM 619 C CA . PRO A 1 82 ? 35.948 -3.319 -22.491 1.00 74.38 82 PRO A CA 1
ATOM 620 C C . PRO A 1 82 ? 35.958 -2.639 -21.106 1.00 74.38 82 PRO A C 1
ATOM 622 O O . PRO A 1 82 ? 36.984 -2.094 -20.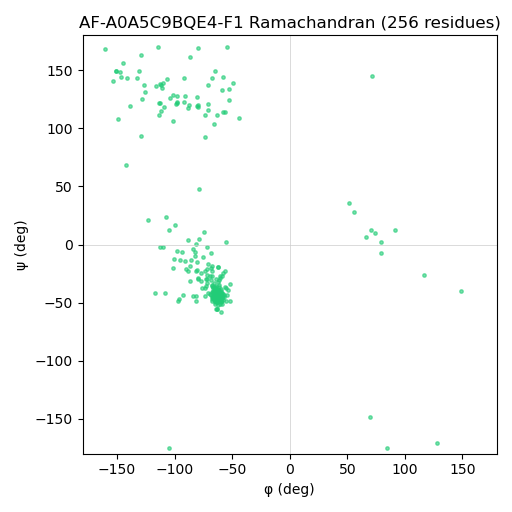699 1.00 74.38 82 PRO A O 1
ATOM 625 N N . SER A 1 83 ? 34.848 -2.635 -20.351 1.00 70.19 83 SER A N 1
ATOM 626 C CA . SER A 1 83 ? 34.792 -1.941 -19.057 1.00 70.19 83 SER A CA 1
ATOM 627 C C . SER A 1 83 ? 35.689 -2.579 -17.977 1.00 70.19 83 SER A C 1
ATOM 629 O O . SER A 1 83 ? 35.735 -3.805 -17.844 1.00 70.19 83 SER A O 1
ATOM 631 N N . PRO A 1 84 ? 36.330 -1.783 -17.094 1.00 66.25 84 PRO A N 1
ATOM 632 C CA . PRO A 1 84 ? 37.231 -2.311 -16.059 1.00 66.25 84 PRO A CA 1
ATOM 633 C C . PRO A 1 84 ? 36.562 -3.275 -15.069 1.00 66.25 84 PRO A C 1
ATOM 635 O O . PRO A 1 84 ? 37.219 -4.123 -14.473 1.00 66.25 84 PRO A O 1
ATOM 638 N N . ARG A 1 85 ? 35.247 -3.127 -14.850 1.00 69.50 85 ARG A N 1
ATOM 639 C CA . ARG A 1 85 ? 34.506 -3.860 -13.811 1.00 69.50 85 ARG A CA 1
ATOM 640 C C . ARG A 1 85 ? 33.708 -5.061 -14.333 1.00 69.50 85 ARG A C 1
ATOM 642 O O . ARG A 1 85 ? 33.281 -5.883 -13.520 1.00 69.50 85 ARG A O 1
ATOM 649 N N . GLN A 1 86 ? 33.539 -5.194 -15.654 1.00 72.88 86 GLN A N 1
ATOM 650 C CA . GLN A 1 86 ? 32.923 -6.359 -16.312 1.00 72.88 86 GLN A CA 1
ATOM 651 C C . GLN A 1 86 ? 31.506 -6.711 -15.809 1.00 72.88 86 GLN A C 1
ATOM 653 O O . GLN A 1 86 ? 31.098 -7.873 -15.847 1.00 72.88 86 GLN A O 1
ATOM 658 N N . TYR A 1 87 ? 30.734 -5.738 -15.308 1.00 65.12 87 TYR A N 1
ATOM 659 C CA . TYR A 1 87 ? 29.419 -6.011 -14.710 1.00 65.12 87 TYR A CA 1
ATOM 660 C C . TYR A 1 87 ? 28.449 -6.668 -15.701 1.00 65.12 87 TYR A C 1
ATOM 662 O O . TYR A 1 87 ? 27.776 -7.631 -15.345 1.00 65.12 87 TYR A O 1
ATOM 670 N N . CYS A 1 88 ? 28.424 -6.199 -16.951 1.00 68.38 88 CYS A N 1
ATOM 671 C CA . CYS A 1 88 ? 27.527 -6.708 -17.990 1.0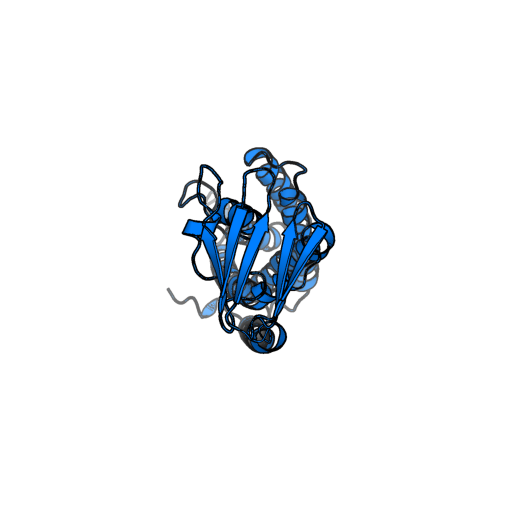0 68.38 88 CYS A CA 1
ATOM 672 C C . CYS A 1 88 ? 27.854 -8.152 -18.403 1.00 68.38 88 CYS A C 1
ATOM 674 O O . CYS A 1 88 ? 26.948 -8.938 -18.658 1.00 68.38 88 CYS A O 1
ATOM 676 N N . VAL A 1 89 ? 29.139 -8.522 -18.420 1.00 75.06 89 VAL A N 1
ATOM 677 C CA . VAL A 1 89 ? 29.582 -9.896 -18.719 1.00 75.06 89 VAL A CA 1
ATOM 678 C C . VAL A 1 89 ? 29.219 -10.837 -17.567 1.00 75.06 89 VAL A C 1
ATOM 680 O O . VAL A 1 89 ? 28.710 -11.936 -17.785 1.00 75.06 89 VAL A O 1
ATOM 683 N N . LYS A 1 90 ? 29.399 -10.383 -16.319 1.00 72.00 90 LYS A N 1
ATOM 684 C CA . LYS A 1 90 ? 29.063 -11.157 -15.111 1.00 72.00 90 LYS A CA 1
ATOM 685 C C . LYS A 1 90 ? 27.557 -11.376 -14.909 1.00 72.00 90 LYS A C 1
ATOM 687 O O . LYS A 1 90 ? 27.187 -12.292 -14.182 1.00 72.00 90 LYS A O 1
ATOM 692 N N . GLN A 1 91 ? 26.694 -10.571 -15.534 1.00 67.62 91 GLN A N 1
ATOM 693 C CA . GLN A 1 91 ? 25.232 -10.687 -15.419 1.00 67.62 91 GLN A CA 1
ATOM 694 C C . GLN A 1 91 ? 24.634 -11.908 -16.138 1.00 67.62 91 GLN A C 1
ATOM 696 O O . GLN A 1 91 ? 23.542 -12.344 -15.778 1.00 67.62 91 GLN A O 1
ATOM 701 N N . GLY A 1 92 ? 25.335 -12.497 -17.111 1.00 78.06 92 GLY A N 1
ATOM 702 C CA . GLY A 1 92 ? 24.873 -13.709 -17.793 1.00 78.06 92 GLY A CA 1
ATOM 703 C C . GLY A 1 92 ? 23.660 -13.492 -18.712 1.00 78.06 92 GLY A C 1
ATOM 704 O O . GLY A 1 92 ? 23.526 -12.452 -19.352 1.00 78.06 92 GLY A O 1
ATOM 705 N N . TRP A 1 93 ? 22.811 -14.519 -18.849 1.00 75.62 93 TRP A N 1
ATOM 706 C CA . TRP A 1 93 ? 21.669 -14.518 -19.775 1.00 75.62 93 TRP A CA 1
ATOM 707 C C . TRP A 1 93 ? 20.456 -13.766 -19.224 1.00 75.62 93 TRP A C 1
ATOM 709 O O . TRP A 1 93 ? 19.923 -14.092 -18.166 1.00 75.62 93 TRP A O 1
ATOM 719 N N . LEU A 1 94 ? 19.950 -12.826 -20.013 1.00 68.56 94 LEU A N 1
ATOM 720 C CA . LEU A 1 94 ? 18.785 -12.005 -19.714 1.00 68.56 94 LEU A CA 1
ATOM 721 C C . LEU A 1 94 ? 17.594 -12.566 -20.484 1.00 68.56 94 LEU A C 1
ATOM 723 O O . LEU A 1 94 ? 17.535 -12.455 -21.705 1.00 68.56 94 LEU A O 1
ATOM 727 N N . MET A 1 95 ? 16.681 -13.220 -19.761 1.00 59.38 95 MET A N 1
ATOM 728 C CA . MET A 1 95 ? 15.561 -13.991 -20.334 1.00 59.38 95 MET A CA 1
ATOM 729 C C . MET A 1 95 ? 14.184 -13.349 -20.101 1.00 59.38 95 MET A C 1
ATOM 731 O O . MET A 1 95 ? 13.165 -13.898 -20.509 1.00 59.38 95 MET A O 1
ATOM 735 N N . ARG A 1 96 ? 14.121 -12.217 -19.385 1.00 56.72 96 ARG A N 1
ATOM 736 C CA . ARG A 1 96 ? 12.861 -11.547 -19.025 1.00 56.72 96 ARG A CA 1
ATOM 737 C C . ARG A 1 96 ? 12.725 -10.208 -19.761 1.00 56.72 96 ARG A C 1
ATOM 739 O O . ARG A 1 96 ? 13.708 -9.461 -19.800 1.00 56.72 96 ARG A O 1
ATOM 746 N N . PRO A 1 97 ? 11.533 -9.868 -20.291 1.00 51.50 97 PRO A N 1
ATOM 747 C CA . PRO A 1 97 ? 11.244 -8.526 -20.794 1.00 51.50 97 PRO A CA 1
ATOM 748 C C . PRO A 1 97 ? 11.567 -7.473 -19.724 1.00 51.50 97 PRO A C 1
ATOM 750 O O . PRO A 1 97 ? 11.237 -7.656 -18.554 1.00 51.50 97 PRO A O 1
ATOM 753 N N . GLY A 1 98 ? 12.261 -6.398 -20.106 1.00 53.69 98 GLY A N 1
ATOM 754 C CA . GLY A 1 98 ? 12.747 -5.380 -19.162 1.00 53.69 98 GLY A CA 1
ATOM 755 C C . GLY A 1 98 ? 14.025 -5.752 -18.395 1.00 53.69 98 GLY A C 1
ATOM 756 O O . GLY A 1 98 ? 14.505 -4.952 -17.603 1.00 53.69 98 GLY A O 1
ATOM 757 N N . GLY A 1 99 ? 14.623 -6.924 -18.647 1.00 50.00 99 GLY A N 1
ATOM 758 C CA . GLY A 1 99 ? 15.846 -7.391 -17.979 1.00 50.00 99 GLY A CA 1
ATOM 759 C C . GLY A 1 99 ? 17.141 -6.667 -18.369 1.00 50.00 99 GLY A C 1
ATOM 760 O O . GLY A 1 99 ? 18.190 -6.954 -17.802 1.00 50.00 99 GLY A O 1
ATOM 761 N N . LEU A 1 100 ? 17.095 -5.718 -19.303 1.00 45.81 100 LEU A N 1
ATOM 762 C CA . LEU A 1 100 ? 18.241 -4.906 -19.701 1.00 45.81 100 LEU A CA 1
ATOM 763 C C . LEU A 1 100 ? 18.004 -3.463 -19.248 1.00 45.81 100 LEU A C 1
ATOM 765 O O . LEU A 1 100 ? 17.091 -2.808 -19.734 1.00 45.81 100 LEU A O 1
ATOM 769 N N . ALA A 1 101 ? 18.849 -2.993 -18.325 1.00 42.09 101 ALA A N 1
ATOM 770 C CA . ALA A 1 101 ? 18.890 -1.648 -17.727 1.00 42.09 101 ALA A CA 1
ATOM 771 C C . ALA A 1 101 ? 18.098 -1.387 -16.426 1.00 42.09 101 ALA A C 1
ATOM 773 O O . ALA A 1 101 ? 18.038 -0.246 -15.976 1.00 42.09 101 ALA A O 1
ATOM 774 N N . THR A 1 102 ? 17.604 -2.410 -15.722 1.00 41.50 102 THR A N 1
ATOM 775 C CA . THR A 1 102 ? 17.170 -2.263 -14.309 1.00 41.50 102 THR A CA 1
ATOM 776 C C . THR A 1 102 ? 18.141 -2.872 -13.301 1.00 41.50 102 THR A C 1
ATOM 778 O O . THR A 1 102 ? 17.815 -2.964 -12.130 1.00 41.50 102 THR A O 1
ATOM 781 N N . ALA A 1 103 ? 19.360 -3.246 -13.688 1.00 37.72 103 ALA A N 1
ATOM 782 C CA . ALA A 1 103 ? 20.363 -3.665 -12.704 1.00 37.72 103 ALA A CA 1
ATOM 783 C C . ALA A 1 103 ? 21.096 -2.485 -12.037 1.00 37.72 103 ALA A C 1
ATOM 785 O O . ALA A 1 103 ? 21.789 -2.697 -11.056 1.00 37.72 103 ALA A O 1
ATOM 786 N N . ALA A 1 104 ? 20.927 -1.250 -12.525 1.00 36.66 104 ALA A N 1
ATOM 787 C CA . ALA A 1 104 ? 21.349 -0.047 -11.800 1.00 36.66 104 ALA A CA 1
ATOM 788 C C . ALA A 1 104 ? 20.173 0.565 -11.022 1.00 36.66 104 ALA A C 1
ATOM 790 O O . ALA A 1 104 ? 20.287 0.796 -9.831 1.00 36.66 104 ALA A O 1
ATOM 791 N N . VAL A 1 105 ? 18.996 0.719 -11.640 1.00 36.88 105 VAL A N 1
ATOM 792 C CA . VAL A 1 105 ? 17.815 1.297 -10.962 1.00 36.88 105 VAL A CA 1
ATOM 793 C C . VAL A 1 105 ? 17.144 0.303 -10.009 1.00 36.88 105 VAL A C 1
ATOM 795 O O . VAL A 1 105 ? 16.716 0.671 -8.923 1.00 36.88 105 VAL A O 1
ATOM 798 N N . GLY A 1 106 ? 17.086 -0.974 -10.381 1.00 37.03 106 GLY A N 1
ATOM 799 C CA . GLY A 1 106 ? 16.549 -2.040 -9.541 1.00 37.03 106 GLY A CA 1
ATOM 800 C C . GLY A 1 106 ? 17.525 -2.461 -8.457 1.00 37.03 106 GLY A C 1
ATOM 801 O O . GLY A 1 106 ? 17.069 -2.760 -7.369 1.00 37.03 106 GLY A O 1
ATOM 802 N N . LEU A 1 107 ? 18.842 -2.395 -8.681 1.00 35.22 107 LEU A N 1
ATOM 803 C CA . LEU A 1 107 ? 19.801 -2.550 -7.586 1.00 35.22 107 LEU A CA 1
ATOM 804 C C . LEU A 1 107 ? 19.809 -1.319 -6.679 1.00 35.22 107 LEU A C 1
ATOM 806 O O . LEU A 1 107 ? 19.946 -1.503 -5.494 1.00 35.22 107 LEU A O 1
ATOM 810 N N . SER A 1 108 ? 19.524 -0.098 -7.147 1.00 37.62 108 SER A N 1
ATOM 811 C CA . SER A 1 108 ? 19.291 1.043 -6.240 1.00 37.62 108 SER A CA 1
ATOM 812 C C . SER A 1 108 ? 17.953 0.977 -5.488 1.00 37.62 108 SER A C 1
ATOM 814 O O . SER A 1 108 ? 17.872 1.461 -4.365 1.00 37.62 108 SER A O 1
ATOM 816 N N . LEU A 1 109 ? 16.904 0.363 -6.054 1.00 36.47 109 LEU A N 1
ATOM 817 C CA . LEU A 1 109 ? 15.654 0.095 -5.327 1.00 36.47 109 LEU A CA 1
ATOM 818 C C . LEU A 1 109 ? 15.747 -1.140 -4.418 1.00 36.47 109 LEU A C 1
ATOM 820 O O . LEU A 1 109 ? 15.068 -1.184 -3.398 1.00 36.47 109 LEU A O 1
ATOM 824 N N . VAL A 1 110 ? 16.584 -2.123 -4.755 1.00 33.69 110 VAL A N 1
ATOM 825 C CA . VAL A 1 110 ? 16.828 -3.333 -3.954 1.00 33.69 110 VAL A CA 1
ATOM 826 C C . VAL A 1 110 ? 17.920 -3.100 -2.904 1.00 33.69 110 VAL A C 1
ATOM 828 O O . VAL A 1 110 ? 17.763 -3.597 -1.802 1.00 33.69 110 VAL A O 1
ATOM 831 N N . ASP A 1 111 ? 18.914 -2.243 -3.144 1.00 30.95 111 ASP A N 1
ATOM 832 C CA . ASP A 1 111 ? 19.844 -1.700 -2.131 1.00 30.95 111 ASP A CA 1
ATOM 833 C C . ASP A 1 111 ? 19.176 -0.619 -1.266 1.00 30.95 111 ASP A C 1
ATOM 835 O O . ASP A 1 111 ? 19.716 -0.241 -0.234 1.00 30.95 111 ASP A O 1
ATOM 839 N N . ALA A 1 112 ? 17.984 -0.135 -1.634 1.00 39.06 112 ALA A N 1
ATOM 840 C CA . ALA A 1 112 ? 17.091 0.581 -0.719 1.00 39.06 112 ALA A CA 1
ATOM 841 C C . ALA A 1 112 ? 16.110 -0.364 0.004 1.00 39.06 112 ALA A C 1
ATOM 843 O O . ALA A 1 112 ? 15.582 -0.010 1.057 1.00 39.06 112 ALA A O 1
ATOM 844 N N . ALA A 1 113 ? 15.866 -1.565 -0.534 1.00 34.94 113 ALA A N 1
ATOM 845 C CA . ALA A 1 113 ? 14.988 -2.570 0.068 1.00 34.94 113 ALA A CA 1
ATOM 846 C C . ALA A 1 113 ? 15.734 -3.619 0.919 1.00 34.94 113 ALA A C 1
ATOM 848 O O . ALA A 1 113 ? 15.086 -4.347 1.671 1.00 34.94 113 ALA A O 1
ATOM 849 N N . ILE A 1 114 ? 17.066 -3.708 0.817 1.00 42.09 114 ILE A N 1
ATOM 850 C CA . ILE A 1 114 ? 17.924 -4.667 1.530 1.00 42.09 114 ILE A CA 1
ATOM 851 C C . ILE A 1 114 ? 19.250 -3.997 1.961 1.00 42.09 114 ILE A C 1
ATOM 853 O O . ILE A 1 114 ? 20.327 -4.308 1.461 1.00 42.09 114 ILE A O 1
ATOM 857 N N . PRO A 1 115 ? 19.174 -3.051 2.907 1.00 34.81 115 PRO A N 1
ATOM 858 C CA . PRO A 1 115 ? 20.054 -3.045 4.077 1.00 34.81 115 PRO A CA 1
ATOM 859 C C . PRO A 1 115 ? 19.212 -2.652 5.306 1.00 34.81 115 PRO A C 1
ATOM 861 O O . PRO A 1 115 ? 18.633 -1.576 5.357 1.00 34.81 115 PRO A O 1
ATOM 864 N N . SER A 1 116 ? 19.035 -3.430 6.362 1.00 33.66 116 SER A N 1
ATOM 865 C CA . SER A 1 116 ? 19.711 -4.604 6.888 1.00 33.66 116 SER A CA 1
ATOM 866 C C . SER A 1 116 ? 18.739 -5.311 7.860 1.00 33.66 116 SER A C 1
ATOM 868 O O . SER A 1 116 ? 17.712 -4.746 8.264 1.00 33.66 116 SER A O 1
ATOM 870 N N . PRO A 1 117 ? 19.051 -6.545 8.281 1.00 35.16 117 PRO A N 1
ATOM 871 C CA . PRO A 1 117 ? 18.364 -7.219 9.371 1.00 35.16 117 PRO A CA 1
ATOM 872 C C . PRO A 1 117 ? 18.785 -6.603 10.729 1.00 35.16 117 PRO A C 1
ATOM 874 O O . PRO A 1 117 ? 19.744 -7.065 11.334 1.00 35.16 117 PRO A O 1
ATOM 877 N N . LEU A 1 118 ? 18.010 -5.600 11.201 1.00 38.22 118 LEU A N 1
ATOM 878 C CA . LEU A 1 118 ? 18.000 -4.933 12.539 1.00 38.22 118 LEU A CA 1
ATOM 879 C C . LEU A 1 118 ? 19.207 -4.002 12.855 1.00 38.22 118 LEU A C 1
ATOM 881 O O . LEU A 1 118 ? 20.311 -4.326 12.433 1.00 38.22 118 LEU A O 1
ATOM 885 N N . PRO A 1 119 ? 19.061 -2.867 13.600 1.00 31.91 119 PRO A N 1
ATOM 886 C CA . PRO A 1 119 ? 18.024 -2.520 14.589 1.00 31.91 119 PRO A CA 1
ATOM 887 C C . PRO A 1 119 ? 17.295 -1.172 14.336 1.00 31.91 119 PRO A C 1
ATOM 889 O O . PRO A 1 119 ? 17.922 -0.153 14.069 1.00 31.91 119 PRO A O 1
ATOM 892 N N . GLY A 1 120 ? 15.962 -1.129 14.502 1.00 43.97 120 GLY A N 1
ATOM 893 C CA . GLY A 1 120 ? 15.252 0.146 14.726 1.00 43.97 120 GLY A CA 1
ATOM 894 C C . GLY A 1 120 ? 13.822 0.279 14.196 1.00 43.97 120 GLY A C 1
ATOM 895 O O . GLY A 1 120 ? 12.986 0.827 14.903 1.00 43.97 120 GLY A O 1
ATOM 896 N N . VAL A 1 121 ? 13.486 -0.230 13.004 1.00 35.31 121 VAL A N 1
ATOM 897 C CA . VAL A 1 121 ? 12.109 -0.156 12.464 1.00 35.31 121 VAL A CA 1
ATOM 898 C C . VAL A 1 121 ? 11.831 -1.376 11.586 1.00 35.31 121 VAL A C 1
ATOM 900 O O . VAL A 1 121 ? 12.362 -1.503 10.490 1.00 35.31 121 VAL A O 1
ATOM 903 N N . LYS A 1 122 ? 10.992 -2.301 12.068 1.00 42.03 122 LYS A N 1
ATOM 904 C CA . LYS A 1 122 ? 10.542 -3.453 11.272 1.00 42.03 122 LYS A CA 1
ATOM 905 C C . LYS A 1 122 ? 9.574 -2.987 10.170 1.00 42.03 122 LYS A C 1
ATOM 907 O O . LYS A 1 122 ? 8.665 -2.203 10.480 1.00 42.03 122 LYS A O 1
ATOM 912 N N . PRO A 1 123 ? 9.692 -3.509 8.932 1.00 48.22 123 PRO A N 1
ATOM 913 C CA . PRO A 1 123 ? 8.693 -3.290 7.891 1.00 48.22 123 PRO A CA 1
ATOM 914 C C . PRO A 1 123 ? 7.327 -3.765 8.409 1.00 48.22 123 PRO A C 1
ATOM 916 O O . PRO A 1 123 ? 7.146 -4.932 8.741 1.00 48.22 123 PRO A O 1
ATOM 919 N N . GLY A 1 124 ? 6.394 -2.822 8.578 1.00 53.91 124 GLY A N 1
ATOM 920 C CA . GLY A 1 124 ? 5.033 -3.069 9.076 1.00 53.91 124 GLY A CA 1
ATOM 921 C C . GLY A 1 124 ? 4.667 -2.409 10.415 1.00 53.91 124 GLY A C 1
ATOM 922 O O . GLY A 1 124 ? 3.502 -2.060 10.600 1.00 53.91 124 GLY A O 1
ATOM 923 N N . LEU A 1 125 ? 5.626 -2.120 11.311 1.00 59.91 125 LEU A N 1
ATOM 924 C CA . LEU A 1 125 ? 5.316 -1.518 12.630 1.00 59.91 125 LEU A CA 1
ATOM 925 C C . LEU A 1 125 ? 4.660 -0.143 12.516 1.00 59.91 125 LEU A C 1
ATOM 927 O O . LEU A 1 125 ? 3.728 0.180 13.247 1.00 59.91 125 LEU A O 1
ATOM 931 N N . ALA A 1 126 ? 5.128 0.649 11.558 1.00 61.84 126 ALA A N 1
ATOM 932 C CA . ALA A 1 126 ? 4.615 1.976 11.270 1.00 61.84 126 ALA A CA 1
ATOM 933 C C . ALA A 1 126 ? 3.094 1.999 11.040 1.00 61.84 126 ALA A C 1
ATOM 935 O O . ALA A 1 126 ? 2.423 2.928 11.485 1.00 61.84 126 ALA A O 1
ATOM 936 N N . ASN A 1 127 ? 2.548 0.988 10.358 1.00 75.75 127 ASN A N 1
ATOM 937 C CA . ASN A 1 127 ? 1.116 0.915 10.067 1.00 75.75 127 ASN A CA 1
ATOM 938 C C . ASN A 1 127 ? 0.311 0.412 11.269 1.00 75.75 127 ASN A C 1
ATOM 940 O O . ASN A 1 127 ? -0.815 0.863 11.463 1.00 75.75 127 ASN A O 1
ATOM 944 N N . ILE A 1 128 ? 0.903 -0.432 12.121 1.00 82.88 128 ILE A N 1
ATOM 945 C CA . ILE A 1 128 ? 0.304 -0.842 13.401 1.00 82.88 128 ILE A CA 1
ATOM 946 C C . ILE A 1 128 ? 0.124 0.379 14.306 1.00 82.88 128 ILE A C 1
ATOM 948 O O . ILE A 1 128 ? -0.969 0.589 14.827 1.00 82.88 128 ILE A O 1
ATOM 952 N N . VAL A 1 129 ? 1.161 1.215 14.449 1.00 83.75 129 VAL A N 1
ATOM 953 C CA . VAL A 1 129 ? 1.101 2.434 15.272 1.00 83.75 129 VAL A CA 1
ATOM 954 C C . VAL A 1 129 ? 0.010 3.375 14.766 1.00 83.75 129 VAL A C 1
ATOM 956 O O . VAL A 1 129 ? -0.839 3.779 15.553 1.00 83.75 129 VAL A O 1
ATOM 959 N N . THR A 1 130 ? -0.033 3.673 13.462 1.00 85.94 130 THR A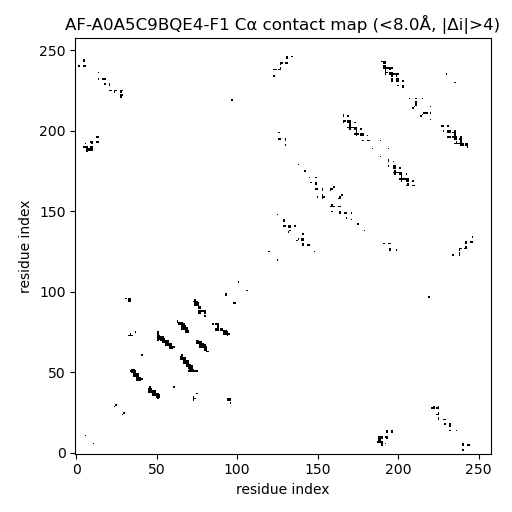 N 1
ATOM 960 C CA . THR A 1 130 ? -1.088 4.526 12.888 1.00 85.94 130 THR A CA 1
ATOM 961 C C . THR A 1 130 ? -2.486 3.959 13.153 1.00 85.94 130 THR A C 1
ATOM 963 O O . THR A 1 130 ? -3.381 4.711 13.536 1.00 85.94 130 THR A O 1
ATOM 966 N N . LEU A 1 131 ? -2.682 2.643 13.007 1.00 86.75 131 LEU A N 1
ATOM 967 C CA . LEU A 1 131 ? -3.974 1.993 13.237 1.00 86.75 131 LEU A CA 1
ATOM 968 C C . LEU A 1 131 ? -4.402 2.047 14.712 1.00 86.75 131 LEU A C 1
ATOM 970 O O . LEU A 1 131 ? -5.548 2.377 15.018 1.00 86.75 131 LEU A O 1
ATOM 974 N N . VAL A 1 132 ? -3.481 1.740 15.629 1.00 87.56 132 VAL A N 1
ATOM 975 C CA . VAL A 1 132 ? -3.730 1.773 17.077 1.00 87.56 132 VAL A CA 1
ATOM 976 C C . VAL A 1 132 ? -4.001 3.202 17.536 1.00 87.56 132 VAL A C 1
ATOM 978 O O . VAL A 1 132 ? -4.950 3.432 18.286 1.00 87.56 132 VAL A O 1
ATOM 981 N N . VAL A 1 133 ? -3.224 4.175 17.051 1.00 88.44 133 VAL A N 1
ATOM 982 C CA . VAL A 1 133 ? -3.424 5.592 17.369 1.00 88.44 133 VAL A CA 1
ATOM 983 C C . VAL A 1 133 ? -4.768 6.082 16.844 1.00 88.44 133 VAL A C 1
ATOM 985 O O . VAL A 1 133 ? -5.502 6.731 17.583 1.00 88.44 133 VAL A O 1
ATOM 988 N N . LEU A 1 134 ? -5.138 5.713 15.615 1.00 90.12 134 LEU A N 1
ATOM 989 C CA . LEU A 1 134 ? -6.448 6.034 15.051 1.00 90.12 134 LEU A CA 1
ATOM 990 C C . LEU A 1 134 ? -7.592 5.473 15.904 1.00 90.12 134 LEU A C 1
ATOM 992 O O . LEU A 1 134 ? -8.597 6.154 16.107 1.00 90.12 134 LEU A O 1
ATOM 996 N N . ALA A 1 135 ? -7.444 4.243 16.397 1.00 87.62 135 ALA A N 1
ATOM 997 C CA . ALA A 1 135 ? -8.461 3.577 17.199 1.00 87.62 135 ALA A CA 1
ATOM 998 C C . ALA A 1 135 ? -8.580 4.142 18.627 1.00 87.62 135 ALA A C 1
ATOM 1000 O O . ALA A 1 135 ? -9.699 4.238 19.126 1.00 87.62 135 ALA A O 1
ATOM 1001 N N . ARG A 1 136 ? -7.462 4.516 19.272 1.00 87.94 136 ARG A N 1
ATOM 1002 C CA . ARG A 1 136 ? -7.430 4.992 20.672 1.00 87.94 136 ARG A CA 1
ATOM 1003 C C . ARG A 1 136 ? -7.530 6.513 20.819 1.00 87.94 136 ARG A C 1
ATOM 1005 O O . ARG A 1 136 ? -8.261 6.992 21.673 1.00 87.94 136 ARG A O 1
ATOM 1012 N N . TYR A 1 137 ? -6.808 7.264 19.989 1.00 87.06 137 TYR A N 1
ATOM 1013 C CA . TYR A 1 137 ? -6.645 8.722 20.101 1.00 87.06 137 TYR A CA 1
ATOM 1014 C C . TYR A 1 137 ? -7.313 9.500 18.957 1.00 87.06 137 TYR A C 1
ATOM 1016 O O . TYR A 1 137 ? -7.275 10.730 18.937 1.00 87.06 137 TYR A O 1
ATOM 1024 N N . GLY A 1 138 ? -7.918 8.802 17.993 1.00 89.19 138 GLY A N 1
ATOM 1025 C CA . GLY A 1 138 ? -8.688 9.406 16.912 1.00 89.19 138 GLY A CA 1
ATOM 1026 C C . GLY A 1 138 ? -7.864 9.882 15.711 1.00 89.19 138 GLY A C 1
ATOM 1027 O O . GLY A 1 138 ? -6.659 9.667 15.590 1.00 89.19 138 GLY A O 1
ATOM 1028 N N . TRP A 1 139 ? -8.567 10.518 14.773 1.00 91.31 139 TRP A N 1
ATOM 1029 C CA . TRP A 1 139 ? -8.051 10.849 13.441 1.00 91.31 139 TRP A CA 1
ATOM 1030 C C . TRP A 1 139 ? -6.944 11.901 13.442 1.00 91.31 139 TRP A C 1
ATOM 1032 O O . TRP A 1 139 ? -5.912 11.680 12.816 1.00 91.31 139 TRP A O 1
ATOM 1042 N N . GLY A 1 140 ? -7.128 13.012 14.165 1.00 89.81 140 GLY A N 1
ATOM 1043 C CA . GLY A 1 140 ? -6.138 14.094 14.201 1.00 89.81 140 GLY A CA 1
ATOM 1044 C C . GLY A 1 140 ? -4.768 13.598 14.667 1.00 89.81 140 GLY A C 1
ATOM 1045 O O . GLY A 1 140 ? -3.759 13.845 14.013 1.00 89.81 140 GLY A O 1
ATOM 1046 N N . THR A 1 141 ? -4.745 12.800 15.735 1.00 88.56 141 THR A N 1
ATOM 1047 C CA . THR A 1 141 ? -3.522 12.195 16.275 1.00 88.56 141 THR A CA 1
ATOM 1048 C C . THR A 1 141 ? -2.883 11.216 15.288 1.00 88.56 141 THR A C 1
ATOM 1050 O O . THR A 1 141 ? -1.666 11.216 15.119 1.00 88.56 141 THR A O 1
ATOM 1053 N N . ALA A 1 142 ? -3.685 10.412 14.582 1.00 88.31 142 ALA A N 1
ATOM 1054 C CA . ALA A 1 142 ? -3.176 9.474 13.580 1.00 88.31 142 ALA A CA 1
ATOM 1055 C C . ALA A 1 142 ? -2.522 10.183 12.383 1.00 88.31 142 ALA A C 1
ATOM 1057 O O . ALA A 1 142 ? -1.478 9.730 11.901 1.00 88.31 142 ALA A O 1
ATOM 1058 N N . VAL A 1 143 ? -3.103 11.302 11.932 1.00 92.06 143 VAL A N 1
ATOM 1059 C CA . VAL A 1 143 ? -2.525 12.157 10.884 1.00 92.06 143 VAL A CA 1
ATOM 1060 C C . VAL A 1 143 ? -1.195 12.738 11.356 1.00 92.06 143 VAL A C 1
ATOM 1062 O O . VAL A 1 143 ? -0.193 12.589 10.657 1.00 92.06 143 VAL A O 1
ATOM 1065 N N . TRP A 1 144 ? -1.153 13.312 12.562 1.00 90.00 144 TRP A N 1
ATOM 1066 C CA . TRP A 1 144 ? 0.069 13.886 13.130 1.00 90.00 144 TRP A CA 1
ATOM 1067 C C . TRP A 1 144 ? 1.202 12.869 13.258 1.00 90.00 144 TRP A C 1
ATOM 1069 O O . TRP A 1 144 ? 2.293 13.106 12.744 1.00 90.00 144 TRP A O 1
ATOM 1079 N N . VAL A 1 145 ? 0.945 11.711 13.873 1.00 87.12 145 VAL A N 1
ATOM 1080 C CA . VAL A 1 145 ? 1.954 10.649 14.043 1.00 87.12 145 VAL A CA 1
ATOM 1081 C C . VAL A 1 145 ? 2.473 10.154 12.691 1.00 87.12 145 VAL A C 1
ATOM 1083 O O . VAL A 1 145 ? 3.668 9.910 12.527 1.00 87.12 145 VAL A O 1
ATOM 1086 N N . SER A 1 146 ? 1.594 10.047 11.695 1.00 85.56 146 SER A N 1
ATOM 1087 C CA . SER A 1 146 ? 1.971 9.597 10.353 1.00 85.56 146 SER A CA 1
ATOM 1088 C C . SER A 1 146 ? 2.774 10.648 9.579 1.00 85.56 146 SER A C 1
ATOM 1090 O O . SER A 1 146 ? 3.703 10.282 8.862 1.00 85.56 146 SER A O 1
ATOM 1092 N N . ALA A 1 147 ? 2.469 11.939 9.742 1.00 85.31 147 ALA A N 1
ATOM 1093 C CA . ALA A 1 147 ? 3.259 13.028 9.166 1.00 85.31 147 ALA A CA 1
ATOM 1094 C C . ALA A 1 147 ? 4.662 13.078 9.787 1.00 85.31 147 ALA A C 1
ATOM 1096 O O . ALA A 1 147 ? 5.663 13.102 9.069 1.00 85.31 147 ALA A O 1
ATOM 1097 N N . LEU A 1 148 ? 4.733 12.996 11.118 1.00 83.19 148 LEU A N 1
ATOM 1098 C CA . LEU A 1 148 ? 5.987 12.973 11.871 1.00 83.19 148 LEU A CA 1
ATOM 1099 C C . LEU A 1 148 ? 6.849 11.777 11.451 1.00 83.19 148 LEU A C 1
ATOM 1101 O O . LEU A 1 148 ? 8.042 11.932 11.219 1.00 83.19 148 LEU A O 1
ATOM 1105 N N . ARG A 1 149 ? 6.231 10.610 11.231 1.00 82.50 149 ARG A N 1
ATOM 1106 C CA . ARG A 1 149 ? 6.886 9.415 10.681 1.00 82.50 149 ARG A CA 1
ATOM 1107 C C . ARG A 1 149 ? 7.522 9.657 9.310 1.00 82.50 149 ARG A C 1
ATOM 1109 O O . ARG A 1 149 ? 8.655 9.235 9.101 1.00 82.50 149 ARG A O 1
ATOM 1116 N N . VAL A 1 150 ? 6.807 10.279 8.370 1.00 82.88 150 VAL A N 1
ATOM 1117 C CA . VAL A 1 150 ? 7.332 10.526 7.012 1.00 82.88 150 VAL A CA 1
ATOM 1118 C C . VAL A 1 150 ? 8.496 11.515 7.062 1.00 82.88 150 VAL A C 1
ATOM 1120 O O . VAL A 1 150 ? 9.547 11.252 6.478 1.00 82.88 150 VAL A O 1
ATOM 1123 N N . LEU A 1 151 ? 8.332 12.612 7.808 1.00 79.00 151 LEU A N 1
ATOM 1124 C CA . LEU A 1 151 ? 9.364 13.635 7.974 1.00 79.00 151 LEU A CA 1
ATOM 1125 C C . LEU A 1 151 ? 10.606 13.062 8.663 1.00 79.00 151 LEU A C 1
ATOM 1127 O O . LEU A 1 151 ? 11.690 13.094 8.083 1.00 79.00 151 LEU A O 1
ATOM 1131 N N . ALA A 1 152 ? 10.442 12.459 9.843 1.00 75.44 152 ALA A N 1
ATOM 1132 C CA . ALA A 1 152 ? 11.540 11.868 10.601 1.00 75.44 152 ALA A CA 1
ATOM 1133 C C . ALA A 1 152 ? 12.233 10.747 9.818 1.00 75.44 152 ALA A C 1
ATOM 1135 O O . ALA A 1 152 ? 13.456 10.730 9.746 1.00 75.44 152 ALA A O 1
ATOM 1136 N N . GLY A 1 153 ? 11.474 9.853 9.172 1.00 70.38 153 GLY A N 1
ATOM 1137 C CA . GLY A 1 153 ? 12.043 8.770 8.369 1.00 70.38 153 GLY A CA 1
ATOM 1138 C C . GLY A 1 153 ? 12.918 9.288 7.228 1.00 70.38 153 GLY A C 1
ATOM 1139 O O . GLY A 1 153 ? 14.025 8.798 7.035 1.00 70.38 153 GLY A O 1
ATOM 1140 N N . SER A 1 154 ? 12.459 10.318 6.515 1.00 71.94 154 SER A N 1
ATOM 1141 C CA . SER A 1 154 ? 13.234 10.904 5.415 1.00 71.94 154 SER A CA 1
ATOM 1142 C C . SER A 1 154 ? 14.453 11.709 5.862 1.00 71.94 154 SER A C 1
ATOM 1144 O O . SER A 1 154 ? 15.471 11.692 5.172 1.00 71.94 154 SER A O 1
ATOM 1146 N N . LEU A 1 155 ? 14.377 12.373 7.019 1.00 71.81 155 LEU A N 1
ATOM 1147 C CA . LEU A 1 155 ? 15.492 13.135 7.574 1.00 71.81 155 LEU A CA 1
ATOM 1148 C C . LEU A 1 155 ? 16.580 12.210 8.135 1.00 71.81 155 LEU A C 1
ATOM 1150 O O . LEU A 1 155 ? 17.755 12.408 7.847 1.00 71.81 155 LEU A O 1
ATOM 1154 N N . LEU A 1 156 ? 16.187 11.168 8.878 1.00 70.50 156 LEU A N 1
ATOM 1155 C CA . LEU A 1 156 ? 17.112 10.197 9.475 1.00 70.50 156 LEU A CA 1
ATOM 1156 C C . LEU A 1 156 ? 17.862 9.375 8.426 1.00 70.50 156 LEU A C 1
ATOM 1158 O O . LEU A 1 156 ? 19.034 9.065 8.606 1.00 70.50 156 LEU A O 1
ATOM 1162 N N . LEU A 1 157 ? 17.189 9.024 7.331 1.00 64.81 157 LEU A N 1
ATOM 1163 C CA . LEU A 1 157 ? 17.778 8.252 6.238 1.00 64.81 157 LEU A CA 1
ATOM 1164 C C . LEU A 1 157 ? 18.463 9.144 5.186 1.00 64.81 157 LEU A C 1
ATOM 1166 O O . LEU A 1 157 ? 18.933 8.642 4.169 1.00 64.81 157 LEU A O 1
ATOM 1170 N N . GLY A 1 158 ? 18.517 10.462 5.414 1.00 66.69 158 GLY A N 1
ATOM 1171 C CA . GLY A 1 158 ? 19.259 11.409 4.579 1.00 66.69 158 GLY A CA 1
ATOM 1172 C C . GLY A 1 158 ? 18.672 11.655 3.185 1.00 66.69 158 GLY A C 1
ATOM 1173 O O . GLY A 1 158 ? 19.338 12.255 2.348 1.00 66.69 158 GLY A O 1
ATOM 1174 N N . PHE A 1 159 ? 17.437 11.220 2.919 1.00 69.31 159 PHE A N 1
ATOM 1175 C CA . PHE A 1 159 ? 16.762 11.381 1.623 1.00 69.31 159 PHE A CA 1
ATOM 1176 C C . PHE A 1 159 ? 15.641 12.428 1.652 1.00 69.31 159 PHE A C 1
ATOM 1178 O O . PHE A 1 159 ? 14.715 12.385 0.839 1.00 69.31 159 PHE A O 1
ATOM 1185 N N . PHE A 1 160 ? 15.691 13.373 2.591 1.00 75.38 160 PHE A N 1
ATOM 1186 C CA . PHE A 1 160 ? 14.740 14.479 2.662 1.00 75.38 160 PHE A CA 1
ATOM 1187 C C . PHE A 1 160 ? 14.665 15.202 1.303 1.00 75.38 160 PHE A C 1
ATOM 1189 O O . PHE A 1 160 ? 15.687 15.599 0.752 1.00 75.38 160 PHE A O 1
ATOM 1196 N N . LEU A 1 161 ? 13.454 15.315 0.742 1.00 78.69 161 LEU A N 1
ATOM 1197 C CA . LEU A 1 161 ? 13.161 15.830 -0.612 1.00 78.69 161 LEU A CA 1
ATOM 1198 C C . LEU A 1 161 ? 13.677 15.000 -1.806 1.00 78.69 161 LEU A C 1
ATOM 1200 O O . LEU A 1 161 ? 13.502 15.407 -2.953 1.00 78.69 161 LEU A O 1
ATOM 1204 N N . ALA A 1 162 ? 14.234 13.813 -1.583 1.00 75.94 162 ALA A N 1
ATOM 1205 C CA . ALA A 1 162 ? 14.538 12.870 -2.657 1.00 75.94 162 ALA A CA 1
ATOM 1206 C C . ALA A 1 162 ? 13.271 12.100 -3.100 1.00 75.94 162 ALA A C 1
ATOM 1208 O O . ALA A 1 162 ? 12.259 12.104 -2.390 1.00 75.94 162 ALA A O 1
ATOM 1209 N N . PRO A 1 163 ? 13.306 11.352 -4.222 1.00 71.56 163 PRO A N 1
ATOM 1210 C CA . PRO A 1 163 ? 12.150 10.585 -4.703 1.00 71.56 163 PRO A CA 1
ATOM 1211 C C . PRO A 1 163 ? 11.518 9.653 -3.652 1.00 71.56 163 PRO A C 1
ATOM 1213 O O . PRO A 1 163 ? 10.296 9.508 -3.601 1.00 71.56 163 PRO A O 1
ATOM 1216 N N . GLY A 1 164 ? 12.328 9.084 -2.750 1.00 73.38 164 GLY A N 1
ATOM 1217 C CA . GLY A 1 164 ? 11.857 8.249 -1.638 1.00 73.38 164 GLY A CA 1
ATOM 1218 C C . GLY A 1 164 ? 10.935 8.976 -0.648 1.00 73.38 164 GLY A C 1
ATOM 1219 O O . GLY A 1 164 ? 9.972 8.381 -0.157 1.00 73.38 164 GLY A O 1
ATOM 1220 N N . PHE A 1 165 ? 11.161 10.272 -0.399 1.00 79.44 165 PHE A N 1
ATOM 1221 C CA . PHE A 1 165 ? 10.288 11.088 0.450 1.00 79.44 165 PHE A CA 1
ATOM 1222 C C . PHE A 1 165 ? 8.884 11.200 -0.150 1.00 79.44 165 PHE A C 1
ATOM 1224 O O . PHE A 1 165 ? 7.898 10.930 0.535 1.00 79.44 165 PHE A O 1
ATOM 1231 N N . PHE A 1 166 ? 8.785 11.525 -1.440 1.00 81.25 166 PHE A N 1
ATOM 1232 C CA . PHE A 1 166 ? 7.501 11.680 -2.125 1.00 81.25 166 PHE A CA 1
ATOM 1233 C C . PHE A 1 166 ? 6.736 10.359 -2.245 1.00 81.25 166 PHE A C 1
ATOM 1235 O O . PHE A 1 166 ? 5.513 10.346 -2.084 1.00 81.25 166 PHE A O 1
ATOM 1242 N N . LEU A 1 167 ? 7.444 9.244 -2.456 1.00 82.31 167 LEU A N 1
ATOM 1243 C CA . LEU A 1 167 ? 6.855 7.903 -2.423 1.00 82.31 167 LEU A CA 1
ATOM 1244 C C . LEU A 1 167 ? 6.262 7.601 -1.038 1.00 82.31 167 LEU A C 1
ATOM 1246 O O . LEU A 1 167 ? 5.103 7.195 -0.932 1.00 82.31 167 LEU A O 1
ATOM 1250 N N . SER A 1 168 ? 7.019 7.851 0.034 1.00 83.00 168 SER A N 1
ATOM 1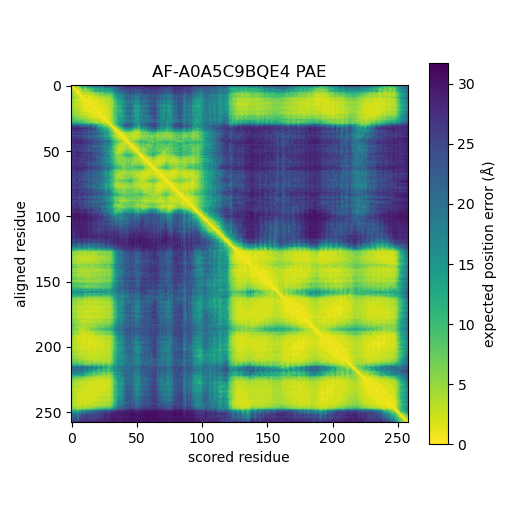251 C CA . SER A 1 168 ? 6.556 7.654 1.416 1.00 83.00 168 SER A CA 1
ATOM 1252 C C . SER A 1 168 ? 5.378 8.565 1.781 1.00 83.00 168 SER A C 1
ATOM 1254 O O . SER A 1 168 ? 4.399 8.107 2.384 1.00 83.00 168 SER A O 1
ATOM 1256 N N . LEU A 1 169 ? 5.430 9.834 1.368 1.00 87.62 169 LEU A N 1
ATOM 1257 C CA . LEU A 1 169 ? 4.368 10.815 1.579 1.00 87.62 169 LEU A CA 1
ATOM 1258 C C . LEU A 1 169 ? 3.083 10.402 0.861 1.00 87.62 169 LEU A C 1
ATOM 1260 O O . LEU A 1 169 ? 2.027 10.347 1.483 1.00 87.62 169 LEU A O 1
ATOM 1264 N N . THR A 1 170 ? 3.168 10.050 -0.420 1.00 88.56 170 THR A N 1
ATOM 1265 C CA . THR A 1 170 ? 2.003 9.660 -1.226 1.00 88.56 170 THR A CA 1
ATOM 1266 C C . THR A 1 170 ? 1.356 8.387 -0.694 1.00 88.56 170 THR A C 1
ATOM 1268 O O . THR A 1 170 ? 0.144 8.358 -0.471 1.00 88.56 170 THR A O 1
ATOM 1271 N N . GLY A 1 171 ? 2.159 7.358 -0.406 1.00 88.25 171 GLY A N 1
ATOM 1272 C CA . GLY A 1 171 ? 1.654 6.125 0.194 1.00 88.25 171 GLY A CA 1
ATOM 1273 C C . GLY A 1 171 ? 1.011 6.375 1.560 1.00 88.25 171 GLY A C 1
ATOM 1274 O O . GLY A 1 171 ? -0.061 5.848 1.858 1.00 88.25 171 GLY A O 1
ATOM 1275 N N . THR A 1 172 ? 1.630 7.198 2.412 1.00 89.62 172 THR A N 1
ATOM 1276 C CA . THR A 1 172 ? 1.079 7.526 3.737 1.00 89.62 172 THR A CA 1
ATOM 1277 C C . THR A 1 172 ? -0.232 8.297 3.628 1.00 89.62 172 THR A C 1
ATOM 1279 O O . THR A 1 172 ? -1.187 7.952 4.321 1.00 89.62 172 THR A O 1
ATOM 1282 N N . THR A 1 173 ? -0.314 9.280 2.735 1.00 93.31 173 THR A N 1
ATOM 1283 C CA . THR A 1 173 ? -1.526 10.076 2.514 1.00 93.31 173 THR A CA 1
ATOM 1284 C C . THR A 1 173 ? -2.676 9.215 2.003 1.00 93.31 173 THR A C 1
ATOM 1286 O O . THR A 1 173 ? -3.760 9.252 2.580 1.00 93.31 173 THR A O 1
ATOM 1289 N N . LEU A 1 174 ? -2.451 8.378 0.985 1.00 93.62 174 LEU A N 1
ATOM 1290 C CA . LEU A 1 174 ? -3.500 7.497 0.454 1.00 93.62 174 LEU A CA 1
ATOM 1291 C C . LEU A 1 174 ? -3.947 6.446 1.474 1.00 93.62 174 LEU A C 1
ATOM 1293 O O . LEU A 1 174 ? -5.141 6.164 1.598 1.00 93.62 174 LEU A O 1
ATOM 1297 N N . SER A 1 175 ? -3.007 5.912 2.252 1.00 92.94 175 SER A N 1
ATOM 1298 C CA . SER A 1 175 ? -3.304 5.004 3.360 1.00 92.94 175 SER A CA 1
ATOM 1299 C C . SER A 1 175 ? -4.163 5.673 4.438 1.00 92.94 175 SER A C 1
ATOM 1301 O O . SER A 1 175 ? -5.185 5.116 4.842 1.00 92.94 175 SER A O 1
ATOM 1303 N N . LEU A 1 176 ? -3.809 6.894 4.857 1.00 93.25 176 LEU A N 1
ATOM 1304 C CA . LEU A 1 176 ? -4.597 7.674 5.809 1.00 93.25 176 LEU A CA 1
ATOM 1305 C C . LEU A 1 176 ? -5.991 7.959 5.265 1.00 93.25 176 LEU A C 1
ATOM 1307 O O . LEU A 1 176 ? -6.957 7.658 5.953 1.00 93.25 176 LEU A O 1
ATOM 1311 N N . LEU A 1 177 ? -6.120 8.476 4.041 1.00 94.88 177 LEU A N 1
ATOM 1312 C CA . LEU A 1 177 ? -7.423 8.742 3.421 1.00 94.88 177 LEU A CA 1
ATOM 1313 C C . LEU A 1 177 ? -8.300 7.487 3.412 1.00 94.88 177 LEU A C 1
ATOM 1315 O O . LEU A 1 177 ? -9.463 7.537 3.808 1.00 94.88 177 LEU A O 1
ATOM 1319 N N . THR A 1 178 ? -7.715 6.341 3.063 1.00 94.56 178 THR A N 1
ATOM 1320 C CA . THR A 1 178 ? -8.411 5.050 3.086 1.00 94.56 178 THR A CA 1
ATOM 1321 C C . THR A 1 178 ? -8.865 4.677 4.494 1.00 94.56 178 THR A C 1
ATOM 1323 O O . THR A 1 178 ? -10.010 4.278 4.669 1.00 94.56 178 THR A O 1
ATOM 1326 N N . LEU A 1 179 ? -8.030 4.863 5.519 1.00 92.31 179 LEU A N 1
ATOM 1327 C CA . LEU A 1 179 ? -8.424 4.662 6.920 1.00 92.31 179 LEU A CA 1
ATOM 1328 C C . LEU A 1 179 ? -9.503 5.654 7.382 1.00 92.31 179 LEU A C 1
ATOM 1330 O O . LEU A 1 179 ? -10.392 5.287 8.151 1.00 92.31 179 LEU A O 1
ATOM 1334 N N . GLY A 1 180 ? -9.441 6.896 6.905 1.00 90.56 180 GLY A N 1
ATOM 1335 C CA . GLY A 1 180 ? -10.400 7.961 7.191 1.00 90.56 180 GLY A CA 1
ATOM 1336 C C . GLY A 1 180 ? -11.782 7.671 6.622 1.00 90.56 180 GLY A C 1
ATOM 1337 O O . GLY A 1 180 ? -12.774 8.002 7.259 1.00 90.56 180 GLY A O 1
ATOM 1338 N N . LEU A 1 181 ? -11.849 6.983 5.484 1.00 91.50 181 LEU A N 1
ATOM 1339 C CA . LEU A 1 181 ? -13.094 6.481 4.907 1.00 91.50 181 LEU A CA 1
ATOM 1340 C C . LEU A 1 181 ? -13.527 5.168 5.573 1.00 91.50 181 LEU A C 1
ATOM 1342 O O . LEU A 1 181 ? -14.661 5.034 6.033 1.00 91.50 181 LEU A O 1
ATOM 1346 N N . ALA A 1 182 ? -12.612 4.207 5.698 1.00 91.06 182 ALA A N 1
ATOM 1347 C CA . ALA A 1 182 ? -12.911 2.864 6.182 1.00 91.06 182 ALA A CA 1
ATOM 1348 C C . ALA A 1 182 ? -13.310 2.828 7.669 1.00 91.06 182 ALA A C 1
ATOM 1350 O O . ALA A 1 182 ? -14.037 1.929 8.085 1.00 91.06 182 ALA A O 1
ATOM 1351 N N . ARG A 1 183 ? -12.931 3.826 8.482 1.00 87.94 183 ARG A N 1
ATOM 1352 C CA . ARG A 1 183 ? -13.402 3.948 9.879 1.00 87.94 183 ARG A CA 1
ATOM 1353 C C . ARG A 1 183 ? -14.917 4.144 10.014 1.00 87.94 183 ARG A C 1
ATOM 1355 O O . ARG A 1 183 ? -15.439 3.945 11.111 1.00 87.94 183 ARG A O 1
ATOM 1362 N N . HIS A 1 184 ? -15.598 4.568 8.947 1.00 87.56 184 HIS A N 1
ATOM 1363 C CA . HIS A 1 184 ? -17.055 4.712 8.916 1.00 87.56 184 HIS A CA 1
ATOM 1364 C C . HIS A 1 184 ? -17.775 3.385 8.629 1.00 87.56 184 HIS A C 1
ATOM 1366 O O . HIS A 1 184 ? -18.999 3.325 8.727 1.00 87.56 184 HIS A O 1
ATOM 1372 N N . LEU A 1 185 ? -17.040 2.310 8.322 1.00 87.81 185 LEU A N 1
ATOM 1373 C CA . LEU A 1 185 ? -17.611 0.977 8.153 1.00 87.81 185 LEU A CA 1
ATOM 1374 C C . LEU A 1 185 ? -18.196 0.445 9.474 1.00 87.81 185 LEU A C 1
ATOM 1376 O O . LEU A 1 185 ? -17.689 0.748 10.562 1.00 87.81 185 LEU A O 1
ATOM 1380 N N . PRO A 1 186 ? -19.252 -0.389 9.413 1.00 87.94 186 PRO A N 1
ATOM 1381 C CA . PRO A 1 186 ? -19.901 -0.909 10.605 1.00 87.94 186 PRO A CA 1
ATOM 1382 C C . PRO A 1 186 ? -18.933 -1.785 11.407 1.00 87.94 186 PRO A C 1
ATOM 1384 O O . PRO A 1 186 ? -18.598 -2.903 11.011 1.00 87.94 186 PRO A O 1
ATOM 1387 N N . LYS A 1 187 ? -18.542 -1.300 12.593 1.00 82.62 187 LYS A N 1
ATOM 1388 C CA . LYS A 1 187 ? -17.606 -1.981 13.508 1.00 82.62 187 LYS A CA 1
ATOM 1389 C C . LYS A 1 187 ? -18.052 -3.397 13.891 1.00 82.62 187 LYS A C 1
ATOM 1391 O O . LYS A 1 187 ? -17.226 -4.207 14.273 1.00 82.62 187 LYS A O 1
ATOM 1396 N N . ARG A 1 188 ? -19.342 -3.727 13.795 1.00 82.62 188 ARG A N 1
ATOM 1397 C CA . ARG A 1 188 ? -19.831 -5.094 14.053 1.00 82.62 188 ARG A CA 1
ATOM 1398 C C . ARG A 1 188 ? -19.286 -6.116 13.047 1.00 82.62 188 ARG A C 1
ATOM 1400 O O . ARG A 1 188 ? -19.096 -7.270 13.406 1.00 82.62 188 ARG A O 1
ATOM 1407 N N . TRP A 1 189 ? -19.010 -5.678 11.821 1.00 84.75 189 TRP A N 1
ATOM 1408 C CA . TRP A 1 189 ? -18.613 -6.544 10.713 1.00 84.75 189 TRP A CA 1
ATOM 1409 C C . TRP A 1 189 ? -17.139 -6.369 10.361 1.00 84.75 189 TRP A C 1
ATOM 1411 O O . TRP A 1 189 ? -16.453 -7.362 10.160 1.00 84.75 189 TRP A O 1
ATOM 1421 N N . PHE A 1 190 ? -16.635 -5.134 10.345 1.00 89.81 190 PHE A N 1
ATOM 1422 C CA . PHE A 1 190 ? -15.260 -4.833 9.942 1.00 89.81 190 PHE A CA 1
ATOM 1423 C C . PHE A 1 190 ? -14.385 -4.548 11.163 1.00 89.81 190 PHE A C 1
ATOM 1425 O O . PHE A 1 190 ? -14.728 -3.737 12.033 1.00 89.81 190 PHE A O 1
ATOM 1432 N N . GLY A 1 191 ? -13.275 -5.272 11.264 1.00 90.69 191 GLY A N 1
ATOM 1433 C CA . GLY A 1 191 ? -12.313 -5.182 12.350 1.00 90.69 191 GLY A CA 1
ATOM 1434 C C . GLY A 1 191 ? -11.032 -4.443 11.961 1.00 90.69 191 GLY A C 1
ATOM 1435 O O . GLY A 1 191 ? -10.907 -3.902 10.858 1.00 90.69 191 GLY A O 1
ATOM 1436 N N . PRO A 1 192 ? -10.049 -4.413 12.879 1.00 91.19 192 PRO A N 1
ATOM 1437 C CA . PRO A 1 192 ? -8.728 -3.836 12.625 1.00 91.19 192 PRO A CA 1
ATOM 1438 C C . PRO A 1 192 ? -7.995 -4.503 11.450 1.00 91.19 192 PRO A C 1
ATOM 1440 O O . PRO A 1 192 ? -7.203 -3.848 10.774 1.00 91.19 192 PRO A O 1
ATOM 1443 N N . VAL A 1 193 ? -8.290 -5.779 11.170 1.00 92.75 193 VAL A N 1
ATOM 1444 C CA . VAL A 1 193 ? -7.712 -6.530 10.047 1.00 92.75 193 VAL A CA 1
ATOM 1445 C C . V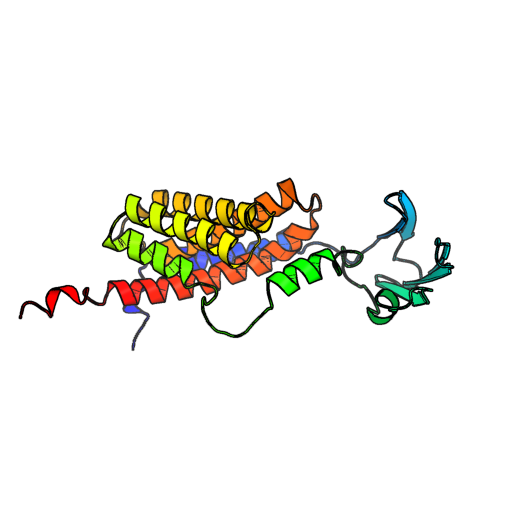AL A 1 193 ? -8.147 -5.942 8.706 1.00 92.75 193 VAL A C 1
ATOM 1447 O O . VAL A 1 193 ? -7.280 -5.587 7.908 1.00 92.75 193 VAL A O 1
ATOM 1450 N N . SER A 1 194 ? -9.451 -5.728 8.489 1.00 93.56 194 SER A N 1
ATOM 1451 C CA . SER A 1 194 ? -9.962 -5.073 7.272 1.00 93.56 194 SER A CA 1
ATOM 1452 C C . SER A 1 194 ? -9.322 -3.706 7.042 1.00 93.56 194 SER A C 1
ATOM 1454 O O . SER A 1 194 ? -8.836 -3.421 5.950 1.00 93.56 194 SER A O 1
ATOM 1456 N N . LEU A 1 195 ? -9.291 -2.867 8.084 1.00 93.38 195 LEU A N 1
ATOM 1457 C CA . LEU A 1 195 ? -8.730 -1.517 8.005 1.00 93.38 195 LEU A CA 1
ATOM 1458 C C . LEU A 1 195 ? -7.246 -1.546 7.619 1.00 93.38 195 LEU A C 1
ATOM 1460 O O . LEU A 1 195 ? -6.818 -0.768 6.772 1.00 93.38 195 LEU A O 1
ATOM 1464 N N . SER A 1 196 ? -6.480 -2.466 8.206 1.00 93.31 196 SER A N 1
ATOM 1465 C CA . SER A 1 196 ? -5.056 -2.634 7.927 1.00 93.31 196 SER A CA 1
ATOM 1466 C C . SER A 1 196 ? -4.781 -3.145 6.508 1.00 93.31 196 SER A C 1
ATOM 1468 O O . SER A 1 196 ? -3.875 -2.641 5.844 1.00 93.31 196 SER A O 1
ATOM 1470 N N . ILE A 1 197 ? -5.573 -4.102 6.010 1.00 93.81 197 ILE A N 1
ATOM 1471 C CA . ILE A 1 197 ? -5.469 -4.601 4.630 1.00 93.81 197 ILE A CA 1
ATOM 1472 C C . ILE A 1 197 ? -5.761 -3.475 3.631 1.00 93.81 197 ILE A C 1
ATOM 1474 O O . ILE A 1 197 ? -4.930 -3.201 2.765 1.00 93.81 197 ILE A O 1
ATOM 1478 N N . LEU A 1 198 ? -6.886 -2.766 3.781 1.00 94.56 198 LEU A N 1
ATOM 1479 C CA . LEU A 1 198 ? -7.247 -1.648 2.899 1.00 94.56 198 LEU A CA 1
ATOM 1480 C C . LEU A 1 198 ? -6.171 -0.550 2.913 1.00 94.56 198 LEU A C 1
ATOM 1482 O O . LEU A 1 198 ? -5.744 -0.071 1.862 1.00 94.56 198 LEU A O 1
ATOM 1486 N N . ALA A 1 199 ? -5.676 -0.203 4.102 1.00 92.88 199 ALA A N 1
ATOM 1487 C CA . ALA A 1 199 ? -4.606 0.770 4.278 1.00 92.88 199 ALA A CA 1
ATOM 1488 C C . ALA A 1 199 ? -3.289 0.343 3.612 1.00 92.88 199 ALA A C 1
ATOM 1490 O O . ALA A 1 199 ? -2.594 1.200 3.063 1.00 92.88 199 ALA A O 1
ATOM 1491 N N . ALA A 1 200 ? -2.938 -0.948 3.657 1.00 90.31 200 ALA A N 1
ATOM 1492 C CA . ALA A 1 200 ? -1.732 -1.494 3.036 1.00 90.31 200 ALA A CA 1
ATOM 1493 C C . ALA A 1 200 ? -1.811 -1.461 1.503 1.00 90.31 200 ALA A C 1
ATOM 1495 O O . ALA A 1 200 ? -0.856 -1.024 0.858 1.00 90.31 200 ALA A O 1
ATOM 1496 N N . PHE A 1 201 ? -2.956 -1.841 0.925 1.00 92.19 201 PHE A N 1
ATOM 1497 C CA . PHE A 1 201 ? -3.191 -1.739 -0.519 1.00 92.19 201 PHE A CA 1
ATOM 1498 C C . PHE A 1 201 ? -3.130 -0.291 -1.007 1.00 92.19 201 PHE A C 1
ATOM 1500 O O . PHE A 1 201 ? -2.464 -0.017 -2.002 1.00 92.19 201 PHE A O 1
ATOM 1507 N N . ALA A 1 202 ? -3.755 0.646 -0.292 1.00 93.31 202 ALA A N 1
ATOM 1508 C CA . ALA A 1 202 ? -3.694 2.062 -0.642 1.00 93.31 202 ALA A CA 1
ATOM 1509 C C . ALA A 1 202 ? -2.273 2.639 -0.521 1.00 93.31 202 ALA A C 1
ATOM 1511 O O . ALA A 1 202 ? -1.860 3.438 -1.360 1.00 93.31 202 ALA A O 1
ATOM 1512 N N . HIS A 1 203 ? -1.506 2.208 0.487 1.00 89.75 203 HIS A N 1
ATOM 1513 C CA . HIS A 1 203 ? -0.120 2.637 0.674 1.00 89.75 203 HIS A CA 1
ATOM 1514 C C . HIS A 1 203 ? 0.779 2.197 -0.486 1.00 89.75 203 HIS A C 1
ATOM 1516 O O . HIS A 1 203 ? 1.422 3.026 -1.130 1.00 89.75 203 HIS A O 1
ATOM 1522 N N . ILE A 1 204 ? 0.790 0.891 -0.765 1.00 84.75 204 ILE A N 1
ATOM 1523 C CA . ILE A 1 204 ? 1.625 0.279 -1.803 1.00 84.75 204 ILE A CA 1
ATOM 1524 C C . ILE A 1 204 ? 1.148 0.696 -3.198 1.00 84.75 204 ILE A C 1
ATOM 1526 O O . ILE A 1 204 ? 1.961 1.057 -4.045 1.00 84.75 204 ILE A O 1
ATOM 1530 N N . GLY A 1 205 ? -0.166 0.719 -3.433 1.00 85.69 205 GLY A N 1
ATOM 1531 C CA . GLY A 1 205 ? -0.753 1.189 -4.688 1.00 85.69 205 GLY A CA 1
ATOM 1532 C C . GLY A 1 205 ? -0.415 2.653 -4.965 1.00 85.69 205 GLY A C 1
ATOM 1533 O O . GLY A 1 205 ? -0.010 2.989 -6.073 1.00 85.69 205 GLY A O 1
ATOM 1534 N N . GLY A 1 206 ? -0.479 3.510 -3.944 1.00 87.06 206 GLY A N 1
ATOM 1535 C CA . GLY A 1 206 ? -0.067 4.908 -4.037 1.00 87.06 206 GLY A CA 1
ATOM 1536 C C . GLY A 1 206 ? 1.399 5.096 -4.416 1.00 87.06 206 GLY A C 1
ATOM 1537 O O . GLY A 1 206 ? 1.717 5.898 -5.294 1.00 87.06 206 GLY A O 1
ATOM 1538 N N . GLN A 1 207 ? 2.289 4.323 -3.788 1.00 85.12 207 GLN A N 1
ATOM 1539 C CA . GLN A 1 207 ? 3.717 4.316 -4.114 1.00 85.12 207 GLN A CA 1
ATOM 1540 C C . GLN A 1 207 ? 3.969 3.869 -5.555 1.00 85.12 207 GLN A C 1
ATOM 1542 O O . GLN A 1 207 ? 4.721 4.527 -6.271 1.00 85.12 207 GLN A O 1
ATOM 1547 N N . LEU A 1 208 ? 3.312 2.797 -6.005 1.00 80.94 208 LEU A N 1
ATOM 1548 C CA . LEU A 1 208 ? 3.453 2.290 -7.372 1.00 80.94 208 LEU A CA 1
ATOM 1549 C C . LEU A 1 208 ? 2.920 3.272 -8.420 1.00 80.94 208 LEU A C 1
ATOM 1551 O O . LEU A 1 208 ? 3.571 3.481 -9.444 1.00 80.94 208 LEU A O 1
ATOM 1555 N N . LEU A 1 209 ? 1.772 3.907 -8.164 1.00 84.31 209 LEU A N 1
ATOM 1556 C CA . LEU A 1 209 ? 1.193 4.905 -9.066 1.00 84.31 209 LEU A CA 1
ATOM 1557 C C . LEU A 1 209 ? 2.101 6.127 -9.211 1.00 84.31 209 LEU A C 1
ATOM 1559 O O . LEU A 1 209 ? 2.350 6.565 -10.333 1.00 84.31 209 LEU A O 1
ATOM 1563 N N . LEU A 1 210 ? 2.647 6.641 -8.104 1.00 82.38 210 LEU A N 1
ATOM 1564 C CA . LEU A 1 210 ? 3.596 7.752 -8.156 1.00 82.38 210 LEU A CA 1
ATOM 1565 C C . LEU A 1 210 ? 4.906 7.345 -8.843 1.00 82.38 210 LEU A C 1
ATOM 1567 O O . LEU A 1 210 ? 5.428 8.099 -9.661 1.00 82.38 210 LEU A O 1
ATOM 1571 N N . ALA A 1 211 ? 5.418 6.144 -8.557 1.00 77.00 211 ALA A N 1
ATOM 1572 C CA . ALA A 1 211 ? 6.619 5.622 -9.202 1.00 77.00 211 ALA A CA 1
ATOM 1573 C C . ALA A 1 211 ? 6.449 5.522 -10.726 1.00 77.00 211 ALA A C 1
ATOM 1575 O O . ALA A 1 211 ? 7.355 5.916 -11.461 1.00 77.00 211 ALA A O 1
ATOM 1576 N N . ARG A 1 212 ? 5.281 5.067 -11.205 1.00 71.56 212 ARG A N 1
ATOM 1577 C CA . ARG A 1 212 ? 4.939 5.062 -12.638 1.00 71.56 212 ARG A CA 1
ATOM 1578 C C . ARG A 1 212 ? 4.845 6.480 -13.198 1.00 71.56 212 ARG A C 1
ATOM 1580 O O . ARG A 1 212 ? 5.384 6.746 -14.265 1.00 71.56 212 ARG A O 1
ATOM 1587 N N . ALA A 1 213 ? 4.127 7.366 -12.511 1.00 79.56 213 ALA A N 1
ATOM 1588 C CA . ALA A 1 213 ? 3.847 8.707 -13.013 1.00 79.56 213 ALA A CA 1
ATOM 1589 C C . ALA A 1 213 ? 5.101 9.590 -13.086 1.00 79.56 213 ALA A C 1
ATOM 1591 O O . ALA A 1 213 ? 5.171 10.456 -13.953 1.00 79.56 213 ALA A O 1
ATOM 1592 N N . TRP A 1 214 ? 6.076 9.379 -12.191 1.00 73.88 214 TRP A N 1
ATOM 1593 C CA . TRP A 1 214 ? 7.216 10.285 -12.047 1.00 73.88 214 TRP A CA 1
ATOM 1594 C C . TRP A 1 214 ? 8.587 9.673 -12.369 1.00 73.88 214 TRP A C 1
ATOM 1596 O O . TRP A 1 214 ? 9.398 10.344 -13.000 1.00 73.88 214 TRP A O 1
ATOM 1606 N N . LEU A 1 215 ? 8.876 8.431 -11.958 1.00 67.81 215 LEU A N 1
ATOM 1607 C CA . LEU A 1 215 ? 10.231 7.865 -12.074 1.00 67.81 215 LEU A CA 1
ATOM 1608 C C . LEU A 1 215 ? 10.402 6.989 -13.319 1.00 67.81 215 LEU A C 1
ATOM 1610 O O . LEU A 1 215 ? 11.402 7.110 -14.023 1.00 67.81 215 LEU A O 1
ATOM 1614 N N . ILE A 1 216 ? 9.469 6.063 -13.557 1.00 63.50 216 ILE A N 1
ATOM 1615 C CA . ILE A 1 216 ? 9.618 5.014 -14.574 1.00 63.50 216 ILE A CA 1
ATOM 1616 C C . ILE A 1 216 ? 8.369 4.994 -15.470 1.00 63.50 216 ILE A C 1
ATOM 1618 O O . ILE A 1 216 ? 7.403 4.293 -15.156 1.00 63.50 216 ILE A O 1
ATOM 1622 N N . PRO A 1 217 ? 8.383 5.706 -16.614 1.00 61.78 217 PRO A N 1
ATOM 1623 C CA . PRO A 1 217 ? 7.280 5.735 -17.576 1.00 61.78 217 PRO A CA 1
ATOM 1624 C C . PRO A 1 217 ? 7.273 4.479 -18.472 1.00 61.78 217 PRO A C 1
ATOM 1626 O O . PRO A 1 217 ? 7.192 4.559 -19.697 1.00 61.78 217 PRO A O 1
ATOM 1629 N N . HIS A 1 218 ? 7.399 3.296 -17.868 1.00 60.09 218 HIS A N 1
ATOM 1630 C CA . HIS A 1 218 ? 7.353 2.005 -18.555 1.00 60.09 218 HIS A CA 1
ATOM 1631 C C . HIS A 1 218 ? 6.431 1.039 -17.805 1.00 60.09 218 HIS A C 1
ATOM 1633 O O . HIS A 1 218 ? 6.410 1.002 -16.573 1.00 60.09 218 HIS A O 1
ATOM 1639 N N . ASP A 1 219 ? 5.691 0.211 -18.545 1.00 61.12 219 ASP A N 1
ATOM 1640 C CA . ASP A 1 219 ? 4.707 -0.724 -17.978 1.00 61.12 219 ASP A CA 1
ATOM 1641 C C . ASP A 1 219 ? 5.333 -1.864 -17.155 1.00 61.12 219 ASP A C 1
ATOM 1643 O O . ASP A 1 219 ? 4.624 -2.579 -16.453 1.00 61.12 219 ASP A O 1
ATOM 1647 N N . GLY A 1 220 ? 6.666 -1.989 -17.144 1.00 59.31 220 GLY A N 1
ATOM 1648 C CA . GLY A 1 220 ? 7.387 -2.974 -16.331 1.00 59.31 220 GLY A CA 1
ATOM 1649 C C . GLY A 1 220 ? 7.117 -2.865 -14.824 1.00 59.31 220 GLY A C 1
ATOM 1650 O O . GLY A 1 220 ? 7.208 -3.867 -14.120 1.00 59.31 220 GLY A O 1
ATOM 1651 N N . VAL A 1 221 ? 6.710 -1.689 -14.326 1.00 61.25 221 VAL A N 1
ATOM 1652 C CA . VAL A 1 221 ? 6.298 -1.507 -12.920 1.00 61.25 221 VAL A CA 1
ATOM 1653 C C . VAL A 1 221 ? 5.070 -2.364 -12.581 1.00 61.25 221 VAL A C 1
ATOM 1655 O O . VAL A 1 221 ? 4.974 -2.880 -11.468 1.00 61.25 221 VAL A O 1
ATOM 1658 N N . PHE A 1 222 ? 4.169 -2.590 -13.544 1.00 66.75 222 PHE A N 1
ATOM 1659 C CA . PHE A 1 222 ? 2.964 -3.395 -13.334 1.00 66.75 222 PHE A CA 1
ATOM 1660 C C . PHE A 1 222 ? 3.245 -4.892 -13.241 1.00 66.75 222 PHE A C 1
ATOM 1662 O O . PHE A 1 222 ? 2.504 -5.614 -12.582 1.00 66.75 222 PHE A O 1
ATOM 1669 N N . LEU A 1 223 ? 4.367 -5.355 -13.797 1.00 65.44 223 LEU A N 1
ATOM 1670 C CA . LEU A 1 223 ? 4.813 -6.740 -13.634 1.00 65.44 223 LEU A CA 1
ATOM 1671 C C . LEU A 1 223 ? 5.066 -7.085 -12.153 1.00 65.44 223 LEU A C 1
ATOM 1673 O O . LEU A 1 223 ? 4.913 -8.231 -11.739 1.00 65.44 223 LEU A O 1
ATOM 1677 N N . LEU A 1 224 ? 5.436 -6.086 -11.342 1.00 70.38 224 LEU A N 1
ATOM 1678 C CA . LEU A 1 224 ? 5.661 -6.243 -9.904 1.00 70.38 224 LEU A CA 1
ATOM 1679 C C . LEU A 1 224 ? 4.373 -6.098 -9.078 1.00 70.38 224 LEU A C 1
ATOM 1681 O O . LEU A 1 224 ? 4.361 -6.478 -7.906 1.00 70.38 224 LEU A O 1
ATOM 1685 N N . THR A 1 225 ? 3.282 -5.591 -9.662 1.00 75.56 225 THR A N 1
ATOM 1686 C CA . THR A 1 225 ? 1.989 -5.414 -8.985 1.00 75.56 225 THR A CA 1
ATOM 1687 C C . THR A 1 225 ? 1.476 -6.679 -8.291 1.00 75.56 225 THR A C 1
ATOM 1689 O O . THR A 1 225 ? 1.144 -6.554 -7.115 1.00 75.56 225 THR A O 1
ATOM 1692 N N . PRO A 1 226 ? 1.435 -7.885 -8.899 1.00 80.31 226 PRO A N 1
ATOM 1693 C CA . PRO A 1 226 ? 0.953 -9.081 -8.197 1.00 80.31 226 PRO A CA 1
ATOM 1694 C C . PRO A 1 226 ? 1.800 -9.424 -6.963 1.00 80.31 226 PRO A C 1
ATOM 1696 O O . PRO A 1 226 ? 1.262 -9.812 -5.926 1.00 80.31 226 PRO A O 1
ATOM 1699 N N . ILE A 1 227 ? 3.119 -9.214 -7.036 1.00 79.06 227 ILE A N 1
ATOM 1700 C CA . ILE A 1 227 ? 4.044 -9.458 -5.921 1.00 79.06 227 ILE A CA 1
ATOM 1701 C C . ILE A 1 227 ? 3.782 -8.458 -4.789 1.00 79.06 227 ILE A C 1
ATOM 1703 O O . ILE A 1 227 ? 3.626 -8.845 -3.630 1.00 79.06 227 ILE A O 1
ATOM 1707 N N . PHE A 1 228 ? 3.686 -7.170 -5.117 1.00 81.56 228 PHE A N 1
ATOM 1708 C CA . PHE A 1 228 ? 3.416 -6.123 -4.136 1.00 81.56 228 PHE A CA 1
ATOM 1709 C C . PHE A 1 228 ? 2.005 -6.209 -3.542 1.00 81.56 228 PHE A C 1
ATOM 1711 O O . PHE A 1 228 ? 1.828 -5.951 -2.354 1.00 81.56 228 PHE A O 1
ATOM 1718 N N . ALA A 1 229 ? 1.014 -6.624 -4.328 1.00 83.25 229 ALA A N 1
ATOM 1719 C CA . ALA A 1 229 ? -0.351 -6.871 -3.877 1.00 83.25 229 ALA A CA 1
ATOM 1720 C C . ALA A 1 229 ? -0.412 -8.056 -2.896 1.00 83.25 229 ALA A C 1
ATOM 1722 O O . ALA A 1 229 ? -1.056 -7.961 -1.850 1.00 83.25 229 ALA A O 1
ATOM 1723 N N . ALA A 1 230 ? 0.314 -9.143 -3.179 1.00 83.31 230 ALA A N 1
ATOM 1724 C CA . ALA A 1 230 ? 0.453 -10.262 -2.249 1.00 83.31 230 ALA A CA 1
ATOM 1725 C C . ALA A 1 230 ? 1.142 -9.829 -0.943 1.00 83.31 230 ALA A C 1
ATOM 1727 O O . ALA A 1 230 ? 0.662 -10.149 0.147 1.00 83.31 230 ALA A O 1
ATOM 1728 N N . ALA A 1 231 ? 2.219 -9.041 -1.032 1.00 82.38 231 ALA A N 1
ATOM 1729 C CA . ALA A 1 231 ? 2.885 -8.481 0.143 1.00 82.38 231 ALA A CA 1
ATOM 1730 C C . ALA A 1 231 ? 1.940 -7.579 0.959 1.00 82.38 231 ALA A C 1
ATOM 1732 O O . ALA A 1 231 ? 1.875 -7.711 2.182 1.00 82.38 231 ALA A O 1
ATOM 1733 N N . ALA A 1 232 ? 1.159 -6.714 0.301 1.00 85.19 232 ALA A N 1
ATOM 1734 C CA . ALA A 1 232 ? 0.164 -5.859 0.946 1.00 85.19 232 ALA A CA 1
ATOM 1735 C C . ALA A 1 232 ? -0.866 -6.675 1.739 1.00 85.19 232 ALA A C 1
ATOM 1737 O O . ALA A 1 232 ? -1.167 -6.335 2.883 1.00 85.19 232 ALA A O 1
ATOM 1738 N N . LEU A 1 233 ? -1.359 -7.777 1.165 1.00 88.25 233 LEU A N 1
ATOM 1739 C CA . LEU A 1 233 ? -2.297 -8.681 1.827 1.00 88.25 233 LEU A CA 1
ATOM 1740 C C . LEU A 1 233 ? -1.671 -9.355 3.056 1.00 88.25 233 LEU A C 1
ATOM 1742 O O . LEU A 1 233 ? -2.264 -9.332 4.137 1.00 88.25 233 LEU A O 1
ATOM 1746 N N . VAL A 1 234 ? -0.469 -9.921 2.917 1.00 86.94 234 VAL A N 1
ATOM 1747 C CA . VAL A 1 234 ? 0.217 -10.633 4.008 1.00 86.94 234 VAL A CA 1
ATOM 1748 C C . VAL A 1 234 ? 0.551 -9.680 5.154 1.00 86.94 234 VAL A C 1
ATOM 1750 O O . VAL A 1 234 ? 0.117 -9.895 6.289 1.00 86.94 234 VAL A O 1
ATOM 1753 N N . PHE A 1 235 ? 1.270 -8.590 4.870 1.00 83.62 235 PHE A N 1
ATOM 1754 C CA . PHE A 1 235 ? 1.648 -7.620 5.897 1.00 83.62 235 PHE A CA 1
ATOM 1755 C C . PHE A 1 235 ? 0.430 -6.882 6.458 1.00 83.62 235 PHE A C 1
ATOM 1757 O O . PHE A 1 235 ? 0.369 -6.650 7.663 1.00 83.62 235 PHE A O 1
ATOM 1764 N N . GLY A 1 236 ? -0.566 -6.560 5.630 1.00 87.56 236 GLY A N 1
ATOM 1765 C CA . GLY A 1 236 ? -1.828 -5.963 6.070 1.00 87.56 236 GLY A CA 1
ATOM 1766 C C . GLY A 1 236 ? -2.570 -6.847 7.075 1.00 87.56 236 GLY A C 1
ATOM 1767 O O . GLY A 1 236 ? -2.981 -6.357 8.129 1.00 87.56 236 GLY A O 1
ATOM 1768 N N . THR A 1 237 ? -2.662 -8.151 6.805 1.00 90.19 237 THR A N 1
ATOM 1769 C CA . THR A 1 237 ? -3.297 -9.130 7.703 1.00 90.19 237 THR A CA 1
ATOM 1770 C C . THR A 1 237 ? -2.533 -9.259 9.021 1.00 90.19 237 THR A C 1
ATOM 1772 O O . THR A 1 237 ? -3.127 -9.126 10.091 1.00 90.19 237 THR A O 1
ATOM 1775 N N . ILE A 1 238 ? -1.209 -9.442 8.962 1.00 88.00 238 ILE A N 1
ATOM 1776 C CA . ILE A 1 238 ? -0.354 -9.563 10.155 1.00 88.00 238 ILE A CA 1
ATOM 1777 C C . ILE A 1 238 ? -0.444 -8.299 11.021 1.00 88.00 238 ILE A C 1
ATOM 1779 O O . ILE A 1 238 ? -0.698 -8.389 12.223 1.00 88.00 238 ILE A O 1
ATOM 1783 N N . ASN A 1 239 ? -0.300 -7.116 10.420 1.00 87.00 239 ASN A N 1
ATOM 1784 C CA . ASN A 1 239 ? -0.375 -5.841 11.136 1.00 87.00 239 ASN A CA 1
ATOM 1785 C C . ASN A 1 239 ? -1.753 -5.633 11.775 1.00 87.00 239 ASN A C 1
ATOM 1787 O O . ASN A 1 239 ? -1.849 -5.160 12.906 1.00 87.00 239 ASN A O 1
ATOM 1791 N N . GLY A 1 240 ? -2.814 -6.029 11.074 1.00 90.38 240 GLY A N 1
ATOM 1792 C CA . GLY A 1 240 ? -4.181 -5.937 11.563 1.00 90.38 240 GLY A CA 1
ATOM 1793 C C . GLY A 1 240 ? -4.452 -6.852 12.756 1.00 90.38 240 GLY A C 1
ATOM 1794 O O . GLY A 1 240 ? -5.082 -6.421 13.719 1.00 90.38 240 GLY A O 1
ATOM 1795 N N . LEU A 1 241 ? -3.927 -8.081 12.734 1.00 90.06 241 LEU A N 1
ATOM 1796 C CA . LEU A 1 241 ? -4.021 -9.026 13.851 1.00 90.06 241 LEU A CA 1
ATOM 1797 C C . LEU A 1 241 ? -3.250 -8.534 15.078 1.00 90.06 241 LEU A C 1
ATOM 1799 O O . LEU A 1 241 ? -3.765 -8.594 16.196 1.00 90.06 241 LEU A O 1
ATOM 1803 N N . ILE A 1 242 ? -2.038 -8.008 14.877 1.00 88.06 242 ILE A N 1
ATOM 1804 C CA . ILE A 1 242 ? -1.244 -7.426 15.966 1.00 88.06 242 ILE A CA 1
ATOM 1805 C C . ILE A 1 242 ? -1.978 -6.223 16.560 1.00 88.06 242 ILE A C 1
ATOM 1807 O O . ILE A 1 242 ? -2.123 -6.141 17.777 1.00 88.06 242 ILE A O 1
ATOM 1811 N N . ALA A 1 243 ? -2.494 -5.321 15.725 1.00 88.44 243 ALA A N 1
ATOM 1812 C CA . ALA A 1 243 ? -3.247 -4.168 16.198 1.00 88.44 243 ALA A CA 1
ATOM 1813 C C . ALA A 1 243 ? -4.536 -4.578 16.925 1.00 88.44 243 ALA A C 1
ATOM 1815 O O . ALA A 1 243 ? -4.847 -4.009 17.966 1.00 88.44 243 ALA A O 1
ATOM 1816 N N . ALA A 1 244 ? -5.260 -5.589 16.435 1.00 89.88 244 ALA A N 1
ATOM 1817 C CA . ALA A 1 244 ? -6.438 -6.119 17.117 1.00 89.88 244 ALA A CA 1
ATOM 1818 C C . ALA A 1 244 ? -6.089 -6.645 18.513 1.00 89.88 244 ALA A C 1
ATOM 1820 O O . ALA A 1 244 ? -6.796 -6.345 19.472 1.00 89.88 244 ALA A O 1
ATOM 1821 N N . LYS A 1 245 ? -4.971 -7.370 18.641 1.00 88.12 245 LYS A N 1
ATOM 1822 C CA . LYS A 1 245 ? -4.496 -7.867 19.933 1.00 88.12 245 LYS A CA 1
ATOM 1823 C C . LYS A 1 245 ? -4.108 -6.720 20.870 1.00 88.12 245 LYS A C 1
ATOM 1825 O O . LYS A 1 245 ? -4.566 -6.688 22.005 1.00 88.12 245 LYS A O 1
ATOM 1830 N N . LEU A 1 246 ? -3.346 -5.744 20.374 1.00 87.31 246 LEU A N 1
ATOM 1831 C CA . LEU A 1 246 ? -2.970 -4.554 21.142 1.00 87.31 246 LEU A CA 1
ATOM 1832 C C . LEU A 1 246 ? -4.186 -3.727 21.572 1.00 87.31 246 LEU A C 1
ATOM 1834 O O . LEU A 1 246 ? -4.140 -3.067 22.598 1.00 87.31 246 LEU A O 1
ATOM 1838 N N . LEU A 1 247 ? -5.272 -3.717 20.799 1.00 86.25 247 LEU A N 1
ATOM 1839 C CA . LEU A 1 247 ? -6.509 -3.019 21.160 1.00 86.25 247 LEU A CA 1
ATOM 1840 C C . LEU A 1 247 ? -7.379 -3.806 22.147 1.00 86.25 247 LEU A C 1
ATOM 1842 O O . LEU A 1 247 ? -8.196 -3.191 22.825 1.00 86.25 247 LEU A O 1
ATOM 1846 N N . ALA A 1 248 ? -7.214 -5.127 22.225 1.00 83.88 248 ALA A N 1
ATOM 1847 C CA . ALA A 1 248 ? -7.893 -5.968 23.206 1.00 83.88 248 ALA A CA 1
ATOM 1848 C C . ALA A 1 248 ? -7.258 -5.872 24.605 1.00 83.88 248 ALA A C 1
ATOM 1850 O O . ALA A 1 248 ? -7.939 -6.113 25.598 1.00 83.88 248 ALA A O 1
ATOM 1851 N N . GLU A 1 249 ? -5.978 -5.502 24.693 1.00 79.31 249 GLU A N 1
ATOM 1852 C CA . GLU A 1 249 ? -5.304 -5.220 25.962 1.00 79.31 249 GLU A CA 1
ATOM 1853 C C . GLU A 1 249 ? -5.677 -3.800 26.453 1.00 79.31 249 GLU A C 1
ATOM 1855 O O . GLU A 1 249 ? -5.425 -2.816 25.737 1.00 79.31 249 GLU A O 1
ATOM 1860 N N . PRO A 1 250 ? -6.287 -3.648 27.649 1.00 58.53 250 PRO A N 1
ATOM 1861 C CA . PRO A 1 250 ? -6.592 -2.334 28.208 1.00 58.53 250 PRO A CA 1
ATOM 1862 C C . PRO A 1 250 ? -5.308 -1.510 28.353 1.00 58.53 250 PRO A C 1
ATOM 1864 O O . PRO A 1 250 ? -4.224 -2.038 28.603 1.00 58.53 250 PRO A O 1
ATOM 1867 N N . ALA A 1 251 ? -5.405 -0.198 28.125 1.00 57.66 251 ALA A N 1
ATOM 1868 C CA . ALA A 1 251 ? -4.263 0.690 28.300 1.00 57.66 251 ALA A CA 1
ATOM 1869 C C . ALA A 1 251 ? -3.772 0.602 29.754 1.00 57.66 251 ALA A C 1
ATOM 1871 O O . ALA A 1 251 ? -4.570 0.712 30.677 1.00 57.66 251 ALA A O 1
ATOM 1872 N N . LEU A 1 252 ? -2.459 0.457 29.952 1.00 53.56 252 LEU A N 1
ATOM 1873 C CA . LEU A 1 252 ? -1.784 0.422 31.262 1.00 53.56 252 LEU A CA 1
ATOM 1874 C C . LEU A 1 252 ? -2.050 1.652 32.167 1.00 53.56 252 LEU A C 1
ATOM 1876 O O . LEU A 1 252 ? -1.506 1.723 33.262 1.00 53.56 252 LEU A O 1
ATOM 1880 N N . SER A 1 253 ? -2.874 2.615 31.745 1.00 47.62 253 SER A N 1
ATOM 1881 C CA . SER A 1 253 ? -3.267 3.786 32.533 1.00 47.62 253 SER A CA 1
ATOM 1882 C C . SER A 1 253 ? -4.219 3.477 33.695 1.00 47.62 253 SER A C 1
ATOM 1884 O O . SER A 1 253 ? -4.311 4.302 34.596 1.00 47.62 253 SER A O 1
ATOM 1886 N N . ASP A 1 254 ? -4.873 2.309 33.721 1.00 50.03 254 ASP A N 1
ATOM 1887 C CA . ASP A 1 254 ? -5.802 1.943 34.809 1.00 50.03 254 ASP A CA 1
ATOM 1888 C C . ASP A 1 254 ? -5.149 1.138 35.948 1.00 50.03 254 ASP A C 1
ATOM 1890 O O . ASP A 1 254 ? -5.777 0.910 36.975 1.00 50.03 254 ASP A O 1
ATOM 1894 N N . VAL A 1 255 ? -3.878 0.733 35.816 1.00 52.25 255 VAL A N 1
ATOM 1895 C CA . VAL A 1 255 ? -3.171 -0.049 36.857 1.00 52.25 255 VAL A CA 1
ATOM 1896 C C . VAL A 1 255 ? -2.426 0.851 37.855 1.00 52.25 255 VAL A C 1
ATOM 1898 O O . VAL A 1 255 ? -2.061 0.406 38.933 1.00 52.25 255 VAL A O 1
ATOM 1901 N N . SER A 1 256 ? -2.233 2.138 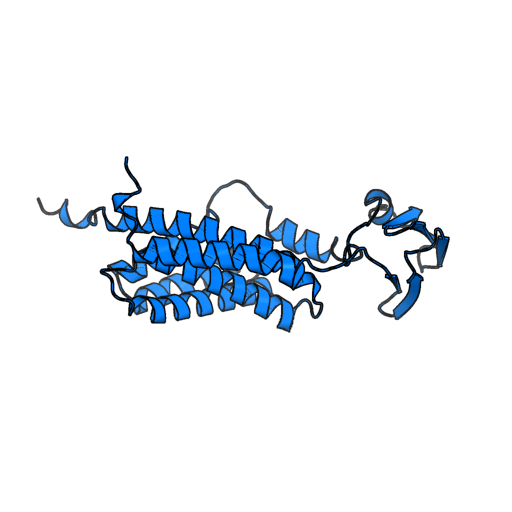37.543 1.00 52.22 256 SER A N 1
ATOM 1902 C CA . SER A 1 256 ? -1.571 3.091 38.452 1.00 52.22 256 SER A CA 1
ATOM 1903 C C . SER A 1 256 ? -2.510 3.713 39.501 1.00 52.22 256 SER A C 1
ATOM 1905 O O . SER A 1 256 ? -2.034 4.485 40.329 1.00 52.22 256 SER A O 1
ATOM 1907 N N . ASN A 1 257 ? -3.815 3.419 39.462 1.00 49.19 257 ASN A N 1
ATOM 1908 C CA . ASN A 1 257 ? -4.824 4.004 40.358 1.00 49.19 257 ASN A CA 1
ATOM 1909 C C . ASN A 1 257 ? -5.619 2.946 41.155 1.00 49.19 257 ASN A C 1
ATOM 1911 O O . ASN A 1 257 ? -6.731 3.241 41.595 1.00 49.19 257 ASN A O 1
ATOM 1915 N N . ALA A 1 258 ? -5.082 1.732 41.319 1.00 42.38 258 ALA A N 1
ATOM 1916 C CA . ALA A 1 258 ? -5.675 0.673 42.141 1.00 42.38 258 ALA A C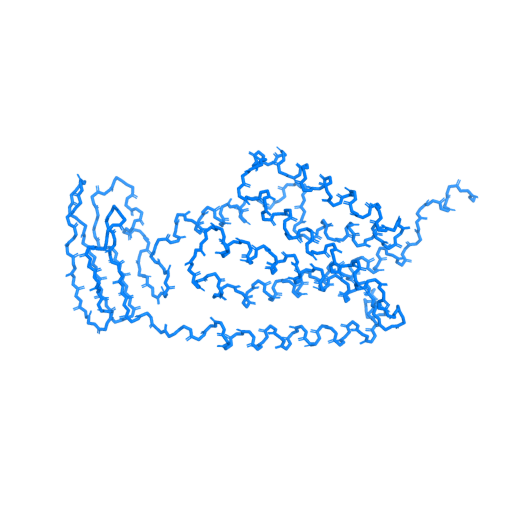A 1
ATOM 1917 C C . ALA A 1 258 ? -4.798 0.362 43.358 1.00 42.38 258 ALA A C 1
ATOM 1919 O O . ALA A 1 258 ? -3.560 0.296 43.178 1.00 42.38 258 ALA A O 1
#

Sequence (258 aa):
MSWLPLIRPGDWLIMLLSAAAVGASIPVFWQGGLADRAIIRQEGKVFAEVDLKARKQFEVTGPLGTTLIAVEPGRARVVSDPSPRQYCVKQGWLMRPGGLATAAVGLSLVDAAIPSPLPGVKPGLANIVTLVVLARYGWGTAVWVSALRVLAGSLLLGFFLAPGFFLSLTGTTLSLLTLGLARHLPKRWFGPVSLSILAAFAHIGGQLLLARAWLIPHDGVFLLTPIFAAAALVFGTINGLIAAKLLAEPALSDVSNA

Solvent-accessible surface area (backbone atoms only — not comparable to full-atom values): 14218 Å² total; per-residue (Å²): 136,82,67,68,84,69,59,30,73,39,21,54,52,45,52,52,51,51,52,50,51,31,57,57,35,39,65,72,43,60,65,71,64,77,28,60,63,46,75,44,65,54,96,88,41,80,74,44,81,41,62,18,75,47,73,47,76,46,79,46,83,49,100,76,42,62,29,34,35,42,32,33,70,39,30,37,29,38,74,42,61,64,57,97,78,44,62,62,43,73,64,43,75,36,59,51,71,73,59,77,80,39,73,63,60,44,42,55,53,42,58,66,72,63,76,74,94,78,89,88,78,63,95,55,54,71,58,26,52,38,52,46,35,34,73,75,66,30,64,71,53,22,53,51,55,51,51,50,48,47,53,51,53,21,54,76,71,70,34,64,88,35,76,68,33,56,36,49,46,43,9,49,50,40,14,49,52,44,41,68,55,53,69,73,49,60,68,89,34,42,33,51,34,33,46,30,28,54,21,30,44,33,20,54,51,34,26,52,51,49,40,38,77,72,77,42,91,52,75,70,64,46,56,48,43,37,59,54,45,46,49,21,49,55,54,9,42,54,33,7,51,52,34,39,52,60,68,69,48,76,70,78,78,67,67,82,80,112

Nearest PDB structures (foldseek):
  3p5n-assembly1_B  TM=5.156E-01  e=3.263E-01  Staphylococcus aureus subsp. aureus TCH60
  5kc4-assembly2_E  TM=5.832E-01  e=9.157E-01  Thermotoga maritima MSB8
  5edl-assembly1_A  TM=5.453E-01  e=1.651E+00  Bacillus subtilis
  5x9h-assembly1_A  TM=2.813E-01  e=1.061E+00  Thermus thermophilus HB8

pLDDT: mean 73.97, std 16.6, range [30.95, 94.88]

Foldseek 3Di:
DDLVVLAFQLLVVLLVVLVVVLVVLCCVQVVDDQDQWDFDDDPNHGPDIDGLQDFDWDWDQDPQGIWIKTGHNSWIATCDDNDPVCPRNVVPIQRDVVSPPCVVVVVVVVVVVDPDDDDDDDVQVLLLVLLLCCVPVNLVRSVVSLVCCLQVVCVVVVNVVHLVSVLSVQLSVQLSVLLVVCVPPDCNGDALLSSLLSSLCSSLVRSLVSCCVPPNVDSVSSSCVSVSSVVSSVSSNVSSSVSSVVVVDPPPPVVVPD